Protein AF-A0A2I2KVM9-F1 (afdb_monomer_lite)

pLDDT: mean 84.77, std 17.54, range [28.19, 98.38]

Organism: NCBI:txid1836972

Secondary structure (DSSP, 8-state):
---S------PPP--HHHHHHH-S---TT--PPPPEEEEE-TT--SHHHHHHHHH---SEEEEEEETTSHHHH--S-PPTT--TTGGGTTTEEE-TTS-EEEEETTEEEEEEEEEEPPGGGS-HHHHHHHHHHHTTTSBHHHHHHHHHHHHHHHHHS----HHHHHHHHHHH-S-GGGGGSBGGGS-HHHHHHHHHHHHHTTTTT---

Structure (mmCIF, N/CA/C/O backbone):
data_AF-A0A2I2KVM9-F1
#
_entry.id   AF-A0A2I2KVM9-F1
#
loop_
_atom_site.group_PDB
_atom_site.id
_atom_site.type_symbol
_atom_site.label_atom_id
_atom_site.label_alt_id
_atom_site.label_comp_id
_atom_site.label_asym_id
_atom_site.label_entity_id
_atom_site.label_seq_id
_atom_site.pdbx_PDB_ins_code
_atom_site.Cartn_x
_atom_site.Cartn_y
_atom_site.Cartn_z
_atom_site.occupancy
_atom_site.B_iso_or_equiv
_atom_site.auth_seq_id
_atom_site.auth_comp_id
_atom_site.auth_asym_id
_atom_site.auth_atom_id
_atom_site.pdbx_PDB_model_num
ATOM 1 N N . MET A 1 1 ? 25.651 11.661 -25.820 1.00 29.25 1 MET A N 1
ATOM 2 C CA . MET A 1 1 ? 26.745 12.214 -24.995 1.00 29.25 1 MET A CA 1
ATOM 3 C C . MET A 1 1 ? 26.161 13.373 -24.199 1.00 29.25 1 MET A C 1
ATOM 5 O O . MET A 1 1 ? 25.929 14.423 -24.775 1.00 29.25 1 MET A O 1
ATOM 9 N N . PHE A 1 2 ? 25.794 13.159 -22.933 1.00 28.19 2 PHE A N 1
ATOM 10 C CA . PHE A 1 2 ? 25.396 14.259 -22.046 1.00 28.19 2 PHE A CA 1
ATOM 11 C C . PHE A 1 2 ? 26.671 14.797 -21.392 1.00 28.19 2 PHE A C 1
ATOM 13 O O . PHE A 1 2 ? 27.296 14.100 -20.597 1.00 28.19 2 PHE A O 1
ATOM 20 N N . LEU A 1 3 ? 27.076 15.998 -21.802 1.00 38.00 3 LEU A N 1
ATOM 21 C CA . LEU A 1 3 ? 28.172 16.781 -21.234 1.00 38.00 3 LEU A CA 1
ATOM 22 C C . LEU A 1 3 ? 27.531 17.860 -20.359 1.00 38.00 3 LEU A C 1
ATOM 24 O O . LEU A 1 3 ? 26.979 18.835 -20.857 1.00 38.00 3 LEU A O 1
ATOM 28 N N . GLY A 1 4 ? 27.541 17.623 -19.057 1.00 34.38 4 GLY A N 1
ATOM 29 C CA . GLY A 1 4 ? 27.062 18.539 -18.035 1.00 34.38 4 GLY A CA 1
ATOM 30 C C . GLY A 1 4 ? 27.533 18.006 -16.694 1.00 34.38 4 GLY A C 1
ATOM 31 O O . GLY A 1 4 ? 27.386 16.811 -16.429 1.00 34.38 4 GLY A O 1
ATOM 32 N N . ASP A 1 5 ? 28.165 18.871 -15.909 1.00 34.06 5 ASP A N 1
ATOM 33 C CA . ASP A 1 5 ? 28.686 18.546 -14.587 1.00 34.06 5 ASP A CA 1
ATOM 34 C C . ASP A 1 5 ? 27.533 17.987 -13.742 1.00 34.06 5 ASP A C 1
ATOM 36 O O . ASP A 1 5 ? 26.518 18.659 -13.534 1.00 34.06 5 ASP A O 1
ATOM 40 N N . ARG A 1 6 ? 27.610 16.706 -13.360 1.00 42.47 6 ARG A N 1
ATOM 41 C CA . ARG A 1 6 ? 26.564 16.094 -12.537 1.00 42.47 6 ARG A CA 1
ATOM 42 C C . ARG A 1 6 ? 26.685 16.748 -11.166 1.00 42.47 6 ARG A C 1
ATOM 44 O O . ARG A 1 6 ? 27.721 16.540 -10.534 1.00 42.47 6 ARG A O 1
ATOM 51 N N . PRO A 1 7 ? 25.676 17.489 -10.669 1.00 46.03 7 PRO A N 1
ATOM 52 C CA . PRO A 1 7 ? 25.703 17.888 -9.273 1.00 46.03 7 PRO A CA 1
ATOM 53 C C . PRO A 1 7 ? 25.897 16.609 -8.461 1.00 46.03 7 PRO A C 1
ATOM 55 O O . PRO A 1 7 ? 25.230 15.605 -8.731 1.00 46.03 7 PRO A O 1
ATOM 58 N N . ALA A 1 8 ? 26.855 16.615 -7.536 1.00 47.06 8 ALA A N 1
ATOM 59 C CA . ALA A 1 8 ? 27.050 15.515 -6.607 1.00 47.06 8 ALA A CA 1
ATOM 60 C C . ALA A 1 8 ? 25.783 15.420 -5.750 1.00 47.06 8 ALA A C 1
ATOM 62 O O . ALA A 1 8 ? 25.651 16.068 -4.714 1.00 47.06 8 ALA A O 1
ATOM 63 N N . LEU A 1 9 ? 24.792 14.682 -6.246 1.00 59.34 9 LEU A N 1
ATOM 64 C CA . LEU A 1 9 ? 23.578 14.381 -5.518 1.00 59.34 9 LEU A CA 1
ATOM 65 C C . LEU A 1 9 ? 24.029 13.594 -4.290 1.00 59.34 9 LEU A C 1
ATOM 67 O O . LEU A 1 9 ? 24.644 12.537 -4.432 1.00 59.34 9 LEU A O 1
ATOM 71 N N . GLY A 1 10 ? 23.773 14.127 -3.094 1.00 63.31 10 GLY A N 1
ATOM 72 C CA . GLY A 1 10 ? 23.989 13.421 -1.834 1.00 63.31 10 GLY A CA 1
ATOM 73 C C . GLY A 1 10 ? 23.057 12.215 -1.761 1.00 63.31 10 GLY A C 1
ATOM 74 O O . GLY A 1 10 ? 21.987 12.290 -1.166 1.00 63.31 10 GLY A O 1
ATOM 75 N N . ALA A 1 11 ? 23.423 11.133 -2.444 1.00 71.31 11 ALA A N 1
ATOM 76 C CA . ALA A 1 11 ? 22.627 9.927 -2.563 1.00 71.31 11 ALA A CA 1
ATOM 77 C C . ALA A 1 11 ? 23.107 8.894 -1.544 1.00 71.31 11 ALA A C 1
ATOM 79 O O . ALA A 1 11 ? 24.239 8.406 -1.602 1.00 71.31 11 ALA A O 1
ATOM 80 N N . THR A 1 12 ? 22.222 8.533 -0.621 1.00 82.19 12 THR A N 1
ATOM 81 C CA . THR A 1 12 ? 22.442 7.402 0.279 1.00 82.19 12 THR A CA 1
ATOM 82 C C . THR A 1 12 ? 22.023 6.123 -0.427 1.00 82.19 12 THR A C 1
ATOM 84 O O . THR A 1 12 ? 20.902 6.017 -0.921 1.00 82.19 12 THR A O 1
ATOM 87 N N . HIS A 1 13 ? 22.914 5.137 -0.448 1.00 83.50 13 HIS A N 1
ATOM 88 C CA . HIS A 1 13 ? 22.617 3.823 -1.001 1.00 83.50 13 HIS A CA 1
ATOM 89 C C . HIS A 1 13 ? 22.088 2.912 0.108 1.00 83.50 13 HIS A C 1
ATOM 91 O O . HIS A 1 13 ? 22.655 2.850 1.198 1.00 83.50 13 HIS A O 1
ATOM 97 N N . ALA A 1 14 ? 21.009 2.191 -0.181 1.00 84.56 14 ALA A N 1
ATOM 98 C CA . ALA A 1 14 ? 20.463 1.157 0.684 1.00 84.56 14 ALA A CA 1
ATOM 99 C C . ALA A 1 14 ? 20.283 -0.120 -0.133 1.00 84.56 14 ALA A C 1
ATOM 101 O O . ALA A 1 14 ? 19.960 -0.066 -1.321 1.00 84.56 14 ALA A O 1
ATOM 102 N N . ARG A 1 15 ? 20.494 -1.277 0.495 1.00 88.62 15 ARG A N 1
ATOM 103 C CA . ARG A 1 15 ? 20.232 -2.551 -0.172 1.00 88.62 15 ARG A CA 1
ATOM 104 C C . ARG A 1 15 ? 18.731 -2.779 -0.270 1.00 88.62 15 ARG A C 1
ATOM 106 O O . ARG A 1 15 ? 18.018 -2.581 0.716 1.00 88.62 15 ARG A O 1
ATOM 113 N N . LEU A 1 16 ? 18.272 -3.248 -1.431 1.00 86.44 16 LEU A N 1
ATOM 114 C CA . LEU A 1 16 ? 16.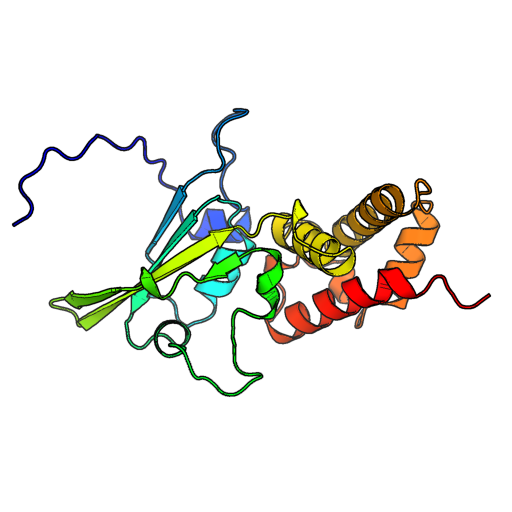862 -3.556 -1.663 1.00 86.44 16 LEU A CA 1
ATOM 115 C C . LEU A 1 16 ? 16.325 -4.523 -0.603 1.00 86.44 16 LEU A C 1
ATOM 117 O O . LEU A 1 16 ? 15.283 -4.248 -0.025 1.00 86.44 16 LEU A O 1
ATOM 121 N N . GLU A 1 17 ? 17.070 -5.584 -0.277 1.00 87.50 17 GLU A N 1
ATOM 122 C CA . GLU A 1 17 ? 16.707 -6.552 0.771 1.00 87.50 17 GLU A CA 1
ATOM 123 C C . GLU A 1 17 ? 16.359 -5.869 2.104 1.00 87.50 17 GLU A C 1
ATOM 125 O O . GLU A 1 17 ? 15.312 -6.129 2.692 1.00 87.50 17 GLU A O 1
ATOM 130 N N . THR A 1 18 ? 17.185 -4.908 2.527 1.00 88.06 18 THR A N 1
ATOM 131 C CA . THR A 1 18 ? 16.993 -4.163 3.772 1.00 88.06 18 THR A CA 1
ATOM 132 C C . THR A 1 18 ? 15.767 -3.264 3.692 1.00 88.06 18 THR A C 1
ATOM 134 O O . THR A 1 18 ? 14.993 -3.199 4.647 1.00 88.06 18 THR A O 1
ATOM 137 N N . VAL A 1 19 ? 15.565 -2.595 2.552 1.00 89.06 19 VAL A N 1
ATOM 138 C CA . VAL A 1 19 ? 14.391 -1.743 2.331 1.00 89.06 19 VAL A CA 1
ATOM 139 C C . VAL A 1 19 ? 13.114 -2.576 2.349 1.00 89.06 19 VAL A C 1
ATOM 141 O O . VAL A 1 19 ? 12.153 -2.194 3.004 1.00 89.06 19 VAL A O 1
ATOM 144 N N . LEU A 1 20 ? 13.093 -3.733 1.691 1.00 89.44 20 LEU A N 1
ATOM 145 C CA . LEU A 1 20 ? 11.919 -4.603 1.686 1.00 89.44 20 LEU A CA 1
ATOM 146 C C . LEU A 1 20 ? 11.614 -5.151 3.088 1.00 89.44 20 LEU A C 1
ATOM 148 O O . LEU A 1 20 ? 10.451 -5.177 3.484 1.00 89.44 20 LEU A O 1
ATOM 152 N N . GLU A 1 21 ? 12.636 -5.520 3.864 1.00 89.50 21 GLU A N 1
ATOM 153 C CA . GLU A 1 21 ? 12.465 -6.070 5.215 1.00 89.50 21 GLU A CA 1
ATOM 154 C C . GLU A 1 21 ? 12.018 -5.017 6.245 1.00 89.50 21 GLU A C 1
ATOM 156 O O . GLU A 1 21 ? 11.208 -5.327 7.125 1.00 89.50 21 GLU A O 1
ATOM 161 N N . ARG A 1 22 ? 12.552 -3.788 6.167 1.00 87.56 22 ARG A N 1
ATOM 162 C CA . ARG A 1 22 ? 12.463 -2.790 7.257 1.00 87.56 22 ARG A CA 1
ATOM 163 C C . ARG A 1 22 ? 11.967 -1.407 6.839 1.00 87.56 22 ARG A C 1
ATOM 165 O O . ARG A 1 22 ? 11.753 -0.560 7.703 1.00 87.56 22 ARG A O 1
ATOM 172 N N . GLY A 1 23 ? 11.791 -1.173 5.546 1.00 87.38 23 GLY A N 1
ATOM 173 C CA . GLY A 1 23 ? 11.530 0.142 4.971 1.00 87.38 23 GLY A CA 1
ATOM 174 C C . GLY A 1 23 ? 12.810 0.935 4.727 1.00 87.38 23 GLY A C 1
ATOM 175 O O . GLY A 1 23 ? 13.925 0.465 4.969 1.00 87.38 23 GLY A O 1
ATOM 176 N N . LEU A 1 24 ? 12.658 2.159 4.216 1.00 84.56 24 LEU A N 1
ATOM 177 C CA . LEU A 1 24 ? 13.802 3.054 4.062 1.00 84.56 24 LEU A CA 1
ATOM 178 C C . LEU A 1 24 ? 14.466 3.300 5.426 1.00 84.56 24 LEU A C 1
ATOM 180 O O . LEU A 1 24 ? 13.760 3.602 6.393 1.00 84.56 24 LEU A O 1
ATOM 184 N N . PRO A 1 25 ? 15.806 3.236 5.515 1.00 71.94 25 PRO A N 1
ATOM 185 C CA . PRO A 1 25 ? 16.490 3.679 6.715 1.00 71.94 25 PRO A CA 1
ATOM 186 C C . PRO A 1 25 ? 16.117 5.138 6.965 1.00 71.94 25 PRO A C 1
ATOM 188 O O . PRO A 1 25 ? 16.125 5.952 6.039 1.00 71.94 25 PRO A O 1
ATOM 191 N N . ALA A 1 26 ? 15.779 5.470 8.212 1.00 63.66 26 ALA A N 1
ATOM 192 C CA . ALA A 1 26 ? 15.595 6.855 8.605 1.00 63.66 26 ALA A CA 1
ATOM 193 C C . ALA A 1 26 ? 16.900 7.594 8.288 1.00 63.66 26 ALA A C 1
ATOM 195 O O . ALA A 1 26 ? 17.906 7.395 8.970 1.00 63.66 26 ALA A O 1
ATOM 196 N N . ALA A 1 27 ? 16.905 8.405 7.226 1.00 55.78 27 ALA A N 1
ATOM 197 C CA . ALA A 1 27 ? 17.967 9.372 7.009 1.00 55.78 27 ALA A CA 1
ATOM 198 C C . ALA A 1 27 ? 18.027 10.191 8.300 1.00 55.78 27 ALA A C 1
ATOM 200 O O . ALA A 1 27 ? 17.027 10.802 8.669 1.00 55.78 27 ALA A O 1
ATOM 201 N N . ALA A 1 28 ? 19.119 10.053 9.051 1.00 36.38 28 ALA A N 1
ATOM 202 C CA . ALA A 1 28 ? 19.201 10.411 10.461 1.00 36.38 28 ALA A CA 1
ATOM 203 C C . ALA A 1 28 ? 18.452 11.723 10.800 1.00 36.38 28 ALA A C 1
ATOM 205 O O . ALA A 1 28 ? 18.898 12.813 10.465 1.00 36.38 28 ALA A O 1
ATOM 206 N N . GLY A 1 29 ? 17.292 11.592 11.455 1.00 37.78 29 GLY A N 1
ATOM 207 C CA . GLY A 1 29 ? 16.695 12.592 12.350 1.00 37.78 29 GLY A CA 1
ATOM 208 C C . GLY A 1 29 ? 16.255 13.964 11.815 1.00 37.78 29 GLY A C 1
ATOM 209 O O . GLY A 1 29 ? 16.110 14.868 12.632 1.00 37.78 29 GLY A O 1
ATOM 210 N N . GLY A 1 30 ? 16.033 14.180 10.516 1.00 46.34 30 GLY A N 1
ATOM 211 C CA . GLY A 1 30 ? 15.681 15.515 10.000 1.00 46.34 30 GLY A CA 1
ATOM 212 C C . GLY A 1 30 ? 14.192 15.755 9.712 1.00 46.34 30 GLY A C 1
ATOM 213 O O . GLY A 1 30 ? 13.564 14.957 9.024 1.00 46.34 30 GLY A O 1
ATOM 214 N N . SER A 1 31 ? 13.673 16.932 10.098 1.00 53.38 31 SER A N 1
ATOM 215 C CA . SER A 1 31 ? 12.452 17.586 9.560 1.00 53.38 31 SER A CA 1
ATOM 216 C C . SER A 1 31 ? 12.636 18.034 8.091 1.00 53.38 31 SER A C 1
ATOM 218 O O . SER A 1 31 ? 12.255 19.140 7.700 1.00 53.38 31 SER A O 1
ATOM 220 N N . GLY A 1 32 ? 13.320 17.219 7.291 1.00 60.75 32 GLY A N 1
ATOM 221 C CA . GLY A 1 32 ? 13.623 17.505 5.896 1.00 60.75 32 GLY A CA 1
ATOM 222 C C . GLY A 1 32 ? 12.450 17.176 4.971 1.00 60.75 32 GLY A C 1
ATOM 223 O O . GLY A 1 32 ? 11.521 16.467 5.371 1.00 60.75 32 GLY A O 1
ATOM 224 N N . PRO A 1 33 ? 12.483 17.669 3.722 1.00 67.62 33 PRO A N 1
ATOM 225 C CA . PRO A 1 33 ? 11.524 17.253 2.708 1.00 67.62 33 PRO A CA 1
ATOM 226 C C . PRO A 1 33 ? 11.586 15.732 2.520 1.00 67.62 33 PRO A C 1
ATOM 228 O O . PRO A 1 33 ? 12.655 15.125 2.624 1.00 67.62 33 PRO A O 1
ATOM 231 N N . ALA A 1 34 ? 10.435 15.115 2.242 1.00 79.31 34 ALA A N 1
ATOM 232 C CA . ALA A 1 34 ? 10.372 13.681 1.987 1.00 79.31 34 ALA A CA 1
ATOM 233 C C . ALA A 1 34 ? 11.337 13.293 0.843 1.00 79.31 34 ALA A C 1
ATOM 235 O O . ALA A 1 34 ? 11.453 14.032 -0.140 1.00 79.31 34 ALA A O 1
ATOM 236 N N . PRO A 1 35 ? 12.048 12.155 0.959 1.00 86.69 35 PRO A N 1
ATOM 237 C CA . PRO A 1 35 ? 13.133 11.819 0.044 1.00 86.69 35 PRO A CA 1
ATOM 238 C C . PRO A 1 35 ? 12.622 11.549 -1.374 1.00 86.69 35 PRO A C 1
ATOM 240 O O . PRO A 1 35 ? 11.452 11.226 -1.580 1.00 86.69 35 PRO A O 1
ATOM 243 N N . CYS A 1 36 ? 13.520 11.632 -2.353 1.00 91.00 36 CYS A N 1
ATOM 244 C CA . CYS A 1 36 ? 13.322 11.061 -3.685 1.00 91.00 36 CYS A CA 1
ATOM 245 C C . CYS A 1 36 ? 14.106 9.750 -3.768 1.00 91.00 36 CYS A C 1
ATOM 247 O O . CYS A 1 36 ? 15.266 9.707 -3.361 1.00 91.00 36 CYS A O 1
ATOM 249 N N . VAL A 1 37 ? 13.486 8.692 -4.285 1.00 92.88 37 VAL A N 1
ATOM 250 C CA . VAL A 1 37 ? 14.098 7.360 -4.365 1.00 92.88 37 VAL A CA 1
ATOM 251 C C . VAL A 1 37 ? 14.205 6.922 -5.815 1.00 92.88 37 VAL A C 1
ATOM 253 O O . VAL A 1 37 ? 13.277 7.106 -6.600 1.00 92.88 37 VAL A O 1
ATOM 256 N N . VAL A 1 38 ? 15.336 6.309 -6.152 1.00 93.69 38 VAL A N 1
ATOM 257 C CA . VAL A 1 38 ? 15.529 5.582 -7.405 1.00 93.69 38 VAL A CA 1
ATOM 258 C C . VAL A 1 38 ? 15.864 4.139 -7.058 1.00 93.69 38 VAL A C 1
ATOM 260 O O . VAL A 1 38 ? 16.703 3.903 -6.189 1.00 93.69 38 VAL A O 1
ATOM 263 N N . ALA A 1 39 ? 15.206 3.188 -7.710 1.00 94.44 39 ALA A N 1
ATOM 264 C CA . ALA A 1 39 ? 15.465 1.767 -7.528 1.00 94.44 39 ALA A CA 1
ATOM 265 C C . ALA A 1 39 ? 15.691 1.084 -8.876 1.00 94.44 39 ALA A C 1
ATOM 267 O O . ALA A 1 39 ? 14.960 1.330 -9.835 1.00 94.44 39 ALA A O 1
ATOM 268 N N . ASP A 1 40 ? 16.687 0.209 -8.924 1.00 93.69 40 ASP A N 1
ATOM 269 C CA . ASP A 1 40 ? 16.868 -0.725 -10.026 1.00 93.69 40 ASP A CA 1
ATOM 270 C C . ASP A 1 40 ? 16.214 -2.057 -9.647 1.00 93.69 40 ASP A C 1
ATOM 272 O O . ASP A 1 40 ? 16.628 -2.714 -8.693 1.00 93.69 40 ASP A O 1
ATOM 276 N N . LEU A 1 41 ? 15.144 -2.395 -10.361 1.00 95.31 41 LEU A N 1
ATOM 277 C CA . LEU A 1 41 ? 14.363 -3.624 -10.259 1.00 95.31 41 LEU A CA 1
ATOM 278 C C . LEU A 1 41 ? 14.369 -4.366 -11.606 1.00 95.31 41 LEU A C 1
ATOM 280 O O . LEU A 1 41 ? 13.396 -5.019 -11.975 1.00 95.31 41 LEU A O 1
ATOM 284 N N . THR A 1 42 ? 15.458 -4.254 -12.366 1.00 91.94 42 THR A N 1
ATOM 285 C CA . THR A 1 42 ? 15.602 -4.915 -13.668 1.00 91.94 42 THR A CA 1
ATOM 286 C C . THR A 1 42 ? 15.392 -6.432 -13.589 1.00 91.94 42 THR A C 1
ATOM 288 O O . THR A 1 42 ? 14.789 -7.006 -14.494 1.00 91.94 42 THR A O 1
ATOM 291 N N . ASP A 1 43 ? 15.808 -7.052 -12.484 1.00 90.19 43 ASP A N 1
ATOM 292 C CA . ASP A 1 43 ? 15.668 -8.491 -12.233 1.00 90.19 43 ASP A CA 1
ATOM 293 C C . ASP A 1 43 ? 14.363 -8.865 -11.502 1.00 90.19 43 ASP A C 1
ATOM 295 O O . ASP A 1 43 ? 14.231 -9.987 -11.011 1.00 90.19 43 ASP A O 1
ATOM 299 N N . ASP A 1 44 ? 13.400 -7.943 -11.381 1.00 90.56 44 ASP A N 1
ATOM 300 C CA . ASP A 1 44 ? 12.139 -8.210 -10.685 1.00 90.56 44 ASP A CA 1
ATOM 301 C C . ASP A 1 44 ? 11.303 -9.268 -11.425 1.00 90.56 44 ASP A C 1
ATOM 303 O O . ASP A 1 44 ? 10.853 -9.027 -12.551 1.00 90.56 44 ASP A O 1
ATOM 307 N N . PRO A 1 45 ? 11.003 -10.419 -10.789 1.00 83.94 45 PRO A N 1
ATOM 308 C CA . PRO A 1 45 ? 10.112 -11.419 -11.370 1.00 83.94 45 PRO A CA 1
ATOM 309 C C . PRO A 1 45 ? 8.628 -10.993 -11.366 1.00 83.94 45 PRO A C 1
ATOM 311 O O . PRO A 1 45 ? 7.763 -11.775 -11.765 1.00 83.94 45 PRO A O 1
ATOM 314 N N . GLY A 1 46 ? 8.303 -9.791 -10.880 1.00 82.75 46 GLY A N 1
ATOM 315 C CA . GLY A 1 46 ? 6.969 -9.186 -10.832 1.00 82.75 46 GLY A CA 1
ATOM 316 C C . GLY A 1 46 ? 6.571 -8.658 -9.442 1.00 82.75 46 GLY A C 1
ATOM 317 O O . GLY A 1 46 ? 6.016 -7.563 -9.331 1.00 82.75 46 GLY A O 1
ATOM 318 N N . PRO A 1 47 ? 6.774 -9.423 -8.350 1.00 86.12 47 PRO A N 1
ATOM 319 C CA . PRO A 1 47 ? 6.309 -9.012 -7.027 1.00 86.12 47 PRO A CA 1
ATOM 320 C C . PRO A 1 47 ? 7.157 -7.953 -6.305 1.00 86.12 47 PRO A C 1
ATOM 322 O O . PRO A 1 47 ? 6.689 -7.434 -5.285 1.00 86.12 47 PRO A O 1
ATOM 325 N N . TRP A 1 48 ? 8.400 -7.674 -6.716 1.00 91.56 48 TRP A N 1
ATOM 326 C CA . TRP A 1 48 ? 9.282 -6.786 -5.946 1.00 91.56 48 TRP A CA 1
ATOM 327 C C . TRP A 1 48 ? 8.841 -5.331 -6.028 1.00 91.56 48 TRP A C 1
ATOM 329 O O . TRP A 1 48 ? 8.864 -4.657 -5.001 1.00 91.56 48 TRP A O 1
ATOM 339 N N . LEU A 1 49 ? 8.344 -4.864 -7.173 1.00 92.69 49 LEU A N 1
ATOM 340 C CA . LEU A 1 49 ? 7.839 -3.502 -7.337 1.00 92.69 49 LEU A CA 1
ATOM 341 C C . LEU A 1 49 ? 6.708 -3.183 -6.353 1.00 92.69 49 LEU A C 1
ATOM 343 O O . LEU A 1 49 ? 6.733 -2.148 -5.688 1.00 92.69 49 LEU A O 1
ATOM 347 N N . THR A 1 50 ? 5.739 -4.092 -6.200 1.00 91.94 50 THR A N 1
ATOM 348 C CA . THR A 1 50 ? 4.648 -3.914 -5.225 1.00 91.94 50 THR A CA 1
ATOM 349 C C . THR A 1 50 ? 5.199 -3.826 -3.800 1.00 91.94 50 THR A C 1
ATOM 351 O O . THR A 1 50 ? 4.794 -2.953 -3.029 1.00 91.94 50 THR A O 1
ATOM 354 N N . ARG A 1 51 ? 6.158 -4.692 -3.446 1.00 93.00 51 ARG A N 1
ATOM 355 C CA . ARG A 1 51 ? 6.789 -4.668 -2.118 1.00 93.00 51 ARG A CA 1
ATOM 356 C C . ARG A 1 51 ? 7.612 -3.403 -1.891 1.00 93.00 51 ARG A C 1
ATOM 358 O O . ARG A 1 51 ? 7.557 -2.844 -0.801 1.00 93.00 51 ARG A O 1
ATOM 365 N N . LEU A 1 52 ? 8.313 -2.913 -2.911 1.00 94.81 52 LEU A N 1
ATOM 366 C CA . LEU A 1 52 ? 9.055 -1.657 -2.853 1.00 94.81 52 LEU A CA 1
ATOM 367 C C . LEU A 1 52 ? 8.109 -0.475 -2.604 1.00 94.81 52 LEU A C 1
ATOM 369 O O . LEU A 1 52 ? 8.368 0.335 -1.718 1.00 94.81 52 LEU A O 1
ATOM 373 N N . LEU A 1 53 ? 6.986 -0.399 -3.324 1.00 95.00 53 LEU A N 1
ATOM 374 C CA . LEU A 1 53 ? 5.979 0.653 -3.143 1.00 95.00 53 LEU A CA 1
ATOM 375 C C . LEU A 1 53 ? 5.346 0.628 -1.738 1.00 95.00 53 LEU A C 1
ATOM 377 O O . LEU A 1 53 ? 5.047 1.682 -1.168 1.00 95.00 53 LEU A O 1
ATOM 381 N N . LEU A 1 54 ? 5.169 -0.558 -1.150 1.00 95.12 54 LEU A N 1
ATOM 382 C CA . LEU A 1 54 ? 4.749 -0.700 0.247 1.00 95.12 54 LEU A CA 1
ATOM 383 C C . LEU A 1 54 ? 5.843 -0.239 1.215 1.00 95.12 54 LEU A C 1
ATOM 385 O O . LEU A 1 54 ? 5.549 0.476 2.170 1.00 95.12 54 LEU A O 1
ATOM 389 N N . ALA A 1 55 ? 7.094 -0.601 0.949 1.00 93.62 55 ALA A N 1
ATOM 390 C CA . ALA A 1 55 ? 8.206 -0.369 1.858 1.00 93.62 55 ALA A CA 1
ATOM 391 C C . ALA A 1 55 ? 8.743 1.071 1.871 1.00 93.62 55 ALA A C 1
ATOM 393 O O . ALA A 1 55 ? 9.329 1.516 2.860 1.00 93.62 55 ALA A O 1
ATOM 394 N N . VAL A 1 56 ? 8.569 1.801 0.772 1.00 93.56 56 VAL A N 1
ATOM 395 C CA . VAL A 1 56 ? 9.122 3.143 0.593 1.00 93.56 56 VAL A CA 1
ATOM 396 C C . VAL A 1 56 ? 8.099 4.207 0.976 1.00 93.56 56 VAL A C 1
ATOM 398 O O . VAL A 1 56 ? 6.975 4.208 0.483 1.00 93.56 56 VAL A O 1
ATOM 401 N N . ASN A 1 57 ? 8.523 5.157 1.810 1.00 92.62 57 ASN A N 1
ATOM 402 C CA . ASN A 1 57 ? 7.810 6.403 2.088 1.00 92.62 57 ASN A CA 1
ATOM 403 C C . ASN A 1 57 ? 8.669 7.562 1.561 1.00 92.62 57 ASN A C 1
ATOM 405 O O . ASN A 1 57 ? 9.651 7.949 2.193 1.00 92.62 57 ASN A O 1
ATOM 409 N N . ALA A 1 58 ? 8.339 8.069 0.375 1.00 92.69 58 ALA A N 1
ATOM 410 C CA . ALA A 1 58 ? 9.112 9.078 -0.351 1.00 92.69 58 ALA A CA 1
ATOM 411 C C . ALA A 1 58 ? 8.166 10.050 -1.074 1.00 92.69 58 ALA A C 1
ATOM 413 O O . ALA A 1 58 ? 7.016 9.702 -1.319 1.00 92.69 58 ALA A O 1
ATOM 414 N N . ALA A 1 59 ? 8.632 11.252 -1.422 1.00 92.88 59 ALA A N 1
ATOM 415 C CA . ALA A 1 59 ? 7.850 12.194 -2.229 1.00 92.88 59 ALA A CA 1
ATOM 416 C C . ALA A 1 59 ? 7.693 11.689 -3.670 1.00 92.88 59 ALA A C 1
ATOM 418 O O . ALA A 1 59 ? 6.606 11.727 -4.248 1.00 92.88 59 ALA A O 1
ATOM 419 N N . HIS A 1 60 ? 8.793 11.178 -4.226 1.00 94.06 60 HIS A N 1
ATOM 420 C CA . HIS A 1 60 ? 8.868 10.652 -5.581 1.00 94.06 60 HIS A CA 1
ATOM 421 C C . HIS A 1 60 ? 9.661 9.350 -5.598 1.00 94.06 60 HIS A C 1
ATOM 423 O O . HIS A 1 60 ? 10.658 9.205 -4.885 1.00 94.06 60 HIS A O 1
ATOM 429 N N . LEU A 1 61 ? 9.232 8.425 -6.450 1.00 95.25 61 LEU A N 1
ATOM 430 C CA . LEU A 1 61 ? 9.910 7.163 -6.700 1.00 95.25 61 LEU A CA 1
ATOM 431 C C . LEU A 1 61 ? 10.064 6.965 -8.207 1.00 95.25 61 LEU A C 1
ATOM 433 O O . LEU A 1 61 ? 9.090 7.062 -8.952 1.00 95.25 61 LEU A O 1
ATOM 437 N N . ALA A 1 62 ? 11.278 6.659 -8.643 1.00 95.75 62 ALA A N 1
ATOM 438 C CA . ALA A 1 62 ? 11.564 6.202 -9.993 1.00 95.75 62 ALA A CA 1
ATOM 439 C C . ALA A 1 62 ? 12.110 4.772 -9.937 1.00 95.75 62 ALA A C 1
ATOM 441 O O . ALA A 1 62 ? 12.988 4.471 -9.130 1.00 95.75 62 ALA A O 1
ATOM 442 N N . VAL A 1 63 ? 11.587 3.887 -10.777 1.00 95.94 63 VAL A N 1
ATOM 443 C CA . VAL A 1 63 ? 11.970 2.475 -10.797 1.00 95.94 63 VAL A CA 1
ATOM 444 C C . VAL A 1 63 ? 12.371 2.079 -12.204 1.00 95.94 63 VAL A C 1
ATOM 446 O O . VAL A 1 63 ? 11.630 2.332 -13.151 1.00 95.94 63 VAL A O 1
ATOM 449 N N . ILE A 1 64 ? 13.534 1.454 -12.337 1.00 95.12 64 ILE A N 1
ATOM 450 C CA . ILE A 1 64 ? 13.985 0.837 -13.582 1.00 95.12 64 ILE A CA 1
ATOM 451 C C . ILE A 1 64 ? 13.568 -0.632 -13.545 1.00 95.12 64 ILE A C 1
ATOM 453 O O . ILE A 1 64 ? 13.846 -1.318 -12.569 1.00 95.12 64 ILE A O 1
ATOM 457 N N . VAL A 1 65 ? 12.889 -1.102 -14.586 1.00 94.06 65 VAL A N 1
ATOM 458 C CA . VAL A 1 65 ? 12.499 -2.507 -14.773 1.00 94.06 65 VAL A CA 1
ATOM 459 C C . VAL A 1 65 ? 12.838 -2.955 -16.192 1.00 94.06 65 VAL A C 1
ATOM 461 O O . VAL A 1 65 ? 13.099 -2.132 -17.077 1.00 94.06 65 VAL A O 1
ATOM 464 N N . ASP A 1 66 ? 12.784 -4.258 -16.448 1.00 92.62 66 ASP A N 1
ATOM 465 C CA . ASP A 1 66 ? 12.738 -4.755 -17.820 1.00 92.62 66 ASP A CA 1
ATOM 466 C C . ASP A 1 66 ? 11.482 -4.245 -18.558 1.00 92.62 66 ASP A C 1
ATOM 468 O O . ASP A 1 66 ? 10.396 -4.158 -17.983 1.00 92.62 66 ASP A O 1
ATOM 472 N N . ALA A 1 67 ? 11.591 -3.898 -19.844 1.00 89.06 67 ALA A N 1
ATOM 473 C CA . ALA A 1 67 ? 10.449 -3.383 -20.606 1.00 89.06 67 ALA A CA 1
ATOM 474 C C . ALA A 1 67 ? 9.326 -4.422 -20.807 1.00 89.06 67 ALA A C 1
ATOM 476 O O . ALA A 1 67 ? 8.176 -4.044 -21.044 1.00 89.06 67 ALA A O 1
ATOM 477 N N . GLY A 1 68 ? 9.632 -5.718 -20.687 1.00 86.94 68 GLY A N 1
ATOM 478 C CA . GLY A 1 68 ? 8.657 -6.806 -20.682 1.00 86.94 68 GLY A CA 1
ATOM 479 C C . GLY A 1 68 ? 7.891 -6.958 -19.363 1.00 86.94 68 GLY A C 1
ATOM 480 O O . GLY A 1 68 ? 6.911 -7.710 -19.324 1.00 86.94 68 GLY A O 1
ATOM 481 N N . HIS A 1 69 ? 8.291 -6.243 -18.305 1.00 88.00 69 HIS A N 1
ATOM 482 C CA . HIS A 1 69 ? 7.678 -6.326 -16.982 1.00 88.00 69 HIS A CA 1
ATOM 483 C C . HIS A 1 69 ? 6.170 -5.991 -17.036 1.00 88.00 69 HIS A C 1
ATOM 485 O O . HIS A 1 69 ? 5.783 -5.023 -17.704 1.00 88.00 69 HIS A O 1
ATOM 491 N N . PRO A 1 70 ? 5.291 -6.723 -16.316 1.00 83.69 70 PRO A N 1
ATOM 492 C CA . PRO A 1 70 ? 3.842 -6.475 -16.315 1.00 83.69 70 PRO A CA 1
ATOM 493 C C . PRO A 1 70 ? 3.462 -5.000 -16.081 1.00 83.69 70 PRO A C 1
ATOM 495 O O . PRO A 1 70 ? 2.688 -4.430 -16.850 1.00 83.69 70 PRO A O 1
ATOM 498 N N . ALA A 1 71 ? 4.122 -4.346 -15.123 1.00 83.69 71 ALA A N 1
ATOM 499 C CA . ALA A 1 71 ? 3.957 -2.918 -14.833 1.00 83.69 71 ALA A CA 1
ATOM 500 C C . ALA A 1 71 ? 4.278 -1.964 -15.986 1.00 83.69 71 ALA A C 1
ATOM 502 O O . ALA A 1 71 ? 3.630 -0.922 -16.129 1.00 83.69 71 ALA A O 1
ATOM 503 N N . ALA A 1 72 ? 5.263 -2.302 -16.820 1.00 83.94 72 ALA A N 1
ATOM 504 C CA . ALA A 1 72 ? 5.619 -1.498 -17.983 1.00 83.94 72 ALA A CA 1
ATOM 505 C C . ALA A 1 72 ? 4.567 -1.634 -19.094 1.00 83.94 72 ALA A C 1
ATOM 507 O O . ALA A 1 72 ? 4.257 -0.661 -19.787 1.00 83.94 72 ALA A O 1
ATOM 508 N N . ARG A 1 73 ? 3.961 -2.822 -19.216 1.00 75.38 73 ARG A N 1
ATOM 509 C CA . ARG A 1 73 ? 2.930 -3.136 -20.216 1.00 75.38 73 ARG A CA 1
ATOM 510 C C . ARG A 1 73 ? 1.576 -2.512 -19.906 1.00 75.38 73 ARG A C 1
ATOM 512 O O . ARG A 1 73 ? 0.812 -2.241 -20.830 1.00 75.38 73 ARG A O 1
ATOM 519 N N . THR A 1 74 ? 1.289 -2.242 -18.636 1.00 64.62 74 THR A N 1
ATOM 520 C CA . THR A 1 74 ? 0.090 -1.521 -18.194 1.00 64.62 74 THR A CA 1
ATOM 521 C C . THR A 1 74 ? 0.213 -0.030 -18.545 1.00 64.62 74 THR A C 1
ATOM 523 O O . THR A 1 74 ? 0.266 0.826 -17.670 1.00 64.62 74 THR A O 1
ATOM 526 N N . ARG A 1 75 ? 0.331 0.334 -19.827 1.00 55.28 75 ARG A N 1
ATOM 527 C CA . ARG A 1 75 ? 0.297 1.733 -20.289 1.00 55.28 75 ARG A CA 1
ATOM 528 C C . ARG A 1 75 ? -1.142 2.076 -20.687 1.00 55.28 75 ARG A C 1
ATOM 530 O O . ARG A 1 75 ? -1.791 1.257 -21.322 1.00 55.28 75 ARG A O 1
ATOM 537 N N . ARG A 1 76 ? -1.629 3.251 -20.248 1.00 48.12 76 ARG A N 1
ATOM 538 C CA . ARG A 1 76 ? -2.964 3.857 -20.495 1.00 48.12 76 ARG A CA 1
ATOM 539 C C . ARG A 1 76 ? -3.893 3.040 -21.413 1.00 48.12 76 ARG A C 1
ATOM 541 O O . ARG A 1 76 ? -3.682 3.013 -22.620 1.00 48.12 76 ARG A O 1
ATOM 548 N N . GLY A 1 77 ? -4.960 2.475 -20.838 1.00 43.81 77 GLY A N 1
ATOM 549 C CA . GLY A 1 77 ? -6.046 1.831 -21.594 1.00 43.81 77 GLY A CA 1
ATOM 550 C C . GLY A 1 77 ? -6.411 0.405 -21.171 1.00 43.81 77 GLY A C 1
ATOM 551 O O . GLY A 1 77 ? -7.233 -0.217 -21.836 1.00 43.81 77 GLY A O 1
ATOM 552 N N . GLY A 1 78 ? -5.828 -0.129 -20.091 1.00 45.72 78 GLY A N 1
ATOM 553 C CA . GLY A 1 78 ? -6.242 -1.422 -19.537 1.00 45.72 78 GLY A CA 1
ATOM 554 C C . GLY A 1 78 ? -7.707 -1.408 -19.087 1.00 45.72 78 GLY A C 1
ATOM 555 O O . GLY A 1 78 ? -8.194 -0.392 -18.588 1.00 45.72 78 GLY A O 1
ATOM 556 N N . ALA A 1 79 ? -8.405 -2.529 -19.277 1.00 41.19 79 ALA A N 1
ATOM 557 C CA . ALA A 1 79 ? -9.787 -2.694 -18.839 1.00 41.19 79 ALA A CA 1
ATOM 558 C C . ALA A 1 79 ? -9.933 -2.362 -17.335 1.00 41.19 79 ALA A C 1
ATOM 560 O O . ALA A 1 79 ? -9.038 -2.696 -16.547 1.00 41.19 79 ALA A O 1
ATOM 561 N N . PRO A 1 80 ? -11.036 -1.716 -16.909 1.00 40.38 80 PRO A N 1
ATOM 562 C CA . PRO A 1 80 ? -11.284 -1.445 -15.496 1.00 40.38 80 PRO A CA 1
ATOM 563 C C . PRO A 1 80 ? -11.225 -2.759 -14.703 1.00 40.38 80 PRO A C 1
ATOM 565 O O . PRO A 1 80 ? -11.993 -3.680 -14.964 1.00 40.38 80 PRO A O 1
ATOM 568 N N . GLY A 1 81 ? -10.273 -2.860 -13.768 1.00 45.91 81 GLY A N 1
ATOM 569 C CA . GLY A 1 81 ? -10.087 -4.034 -12.904 1.00 45.91 81 GLY A CA 1
ATOM 570 C C . GLY A 1 81 ? -8.727 -4.742 -12.988 1.00 45.91 81 GLY A C 1
ATOM 571 O O . GLY A 1 81 ? -8.463 -5.593 -12.143 1.00 45.91 81 GLY A O 1
ATOM 572 N N . THR A 1 82 ? -7.838 -4.398 -13.932 1.00 55.94 82 THR A N 1
ATOM 573 C CA . THR A 1 82 ? -6.505 -5.041 -14.048 1.00 55.94 82 THR A CA 1
ATOM 574 C C . THR A 1 82 ? -5.333 -4.197 -13.544 1.00 55.94 82 THR A C 1
ATOM 576 O O . THR A 1 82 ? -4.190 -4.635 -13.657 1.00 55.94 82 THR A O 1
ATOM 579 N N . ASP A 1 83 ? -5.580 -3.005 -12.995 1.00 73.94 83 ASP A N 1
ATOM 580 C CA . ASP A 1 83 ? -4.508 -2.146 -12.485 1.00 73.94 83 ASP A CA 1
ATOM 581 C C . ASP A 1 83 ? -3.841 -2.784 -11.256 1.00 73.94 83 ASP A C 1
ATOM 583 O O . ASP A 1 83 ? -4.454 -2.974 -10.200 1.00 73.94 83 ASP A O 1
ATOM 587 N N . GLU A 1 84 ? -2.567 -3.149 -11.402 1.00 77.69 84 GLU A N 1
ATOM 588 C CA . GLU A 1 84 ? -1.784 -3.749 -10.326 1.00 77.69 84 GLU A CA 1
ATOM 589 C C . GLU A 1 84 ? -1.505 -2.826 -9.156 1.00 77.69 84 GLU A C 1
ATOM 591 O O . GLU A 1 84 ? -1.312 -3.304 -8.036 1.00 77.69 84 GLU A O 1
ATOM 596 N N . PHE A 1 85 ? -1.614 -1.525 -9.395 1.00 85.50 85 PHE A N 1
ATOM 597 C CA . PHE A 1 85 ? -1.362 -0.493 -8.410 1.00 85.50 85 PHE A CA 1
ATOM 598 C C . PHE A 1 85 ? -2.633 0.008 -7.730 1.00 85.50 85 PHE A C 1
ATOM 600 O O . PHE A 1 85 ? -2.527 0.800 -6.798 1.00 85.50 85 PHE A O 1
ATOM 607 N N . ALA A 1 86 ? -3.821 -0.479 -8.112 1.00 87.38 86 ALA A N 1
ATOM 608 C CA . ALA A 1 86 ? -5.082 -0.039 -7.513 1.00 87.38 86 ALA A CA 1
ATOM 609 C C . ALA A 1 86 ? -5.104 -0.138 -5.969 1.00 87.38 86 ALA A C 1
ATOM 611 O O . ALA A 1 86 ? -5.510 0.833 -5.329 1.00 87.38 86 ALA A O 1
ATOM 612 N N . PRO A 1 87 ? -4.598 -1.214 -5.322 1.00 91.44 87 PRO A N 1
ATOM 613 C CA . PRO A 1 87 ? -4.519 -1.268 -3.856 1.00 91.44 87 PRO A CA 1
ATOM 614 C C . PRO A 1 87 ? -3.581 -0.215 -3.241 1.00 91.44 87 PRO A C 1
ATOM 616 O O . PRO A 1 87 ? -3.675 0.089 -2.060 1.00 91.44 87 PRO A O 1
ATOM 619 N N . LEU A 1 88 ? -2.661 0.345 -4.024 1.00 94.00 88 LEU A N 1
ATOM 620 C CA . LEU A 1 88 ? -1.666 1.320 -3.579 1.00 94.00 88 LEU A CA 1
ATOM 621 C C . LEU A 1 88 ? -2.081 2.766 -3.886 1.00 94.00 88 LEU A C 1
ATOM 623 O O . LEU A 1 88 ? -1.342 3.688 -3.541 1.00 94.00 88 LEU A O 1
ATOM 627 N N . ALA A 1 89 ? -3.256 2.980 -4.489 1.00 93.88 89 ALA A N 1
ATOM 628 C CA . ALA A 1 89 ? -3.694 4.276 -5.010 1.00 93.88 89 ALA A CA 1
ATOM 629 C C . ALA A 1 89 ? -3.824 5.375 -3.941 1.00 93.88 89 ALA A C 1
ATOM 631 O O . ALA A 1 89 ? -3.674 6.549 -4.251 1.00 93.88 89 ALA A O 1
ATOM 632 N N . ALA A 1 90 ? -4.046 5.021 -2.670 1.00 95.88 90 ALA A N 1
ATOM 633 C CA . ALA A 1 90 ? -4.056 5.995 -1.573 1.00 95.88 90 ALA A CA 1
ATOM 634 C C . ALA A 1 90 ? -2.644 6.499 -1.195 1.00 95.88 90 ALA A C 1
ATOM 636 O O . ALA A 1 90 ? -2.496 7.532 -0.536 1.00 95.88 90 ALA A O 1
ATOM 637 N N . LYS A 1 91 ? -1.591 5.773 -1.592 1.00 96.25 91 LYS A N 1
ATOM 638 C CA . LYS A 1 91 ? -0.188 6.109 -1.317 1.00 96.25 91 LYS A CA 1
ATOM 639 C C . LYS A 1 91 ? 0.530 6.659 -2.541 1.00 96.25 91 LYS A C 1
ATOM 641 O O . LYS A 1 91 ? 1.237 7.655 -2.413 1.00 96.25 91 LYS A O 1
ATOM 646 N N . TRP A 1 92 ? 0.323 6.058 -3.707 1.00 96.25 92 TRP A N 1
ATOM 647 C CA . TRP A 1 92 ? 1.084 6.350 -4.917 1.00 96.25 92 TRP A CA 1
ATOM 648 C C . TRP A 1 92 ? 0.181 6.660 -6.106 1.00 96.25 92 TRP A C 1
ATOM 650 O O . TRP A 1 92 ? -0.722 5.895 -6.431 1.00 96.25 92 TRP A O 1
ATOM 660 N N . ALA A 1 93 ? 0.502 7.743 -6.808 1.00 93.62 93 ALA A N 1
ATOM 661 C CA . ALA A 1 93 ? -0.009 8.047 -8.135 1.00 93.62 93 ALA A CA 1
ATOM 662 C C . ALA A 1 93 ? 1.101 7.815 -9.166 1.00 93.62 93 ALA A C 1
ATOM 664 O O . ALA A 1 93 ? 2.200 8.363 -9.040 1.00 93.62 93 ALA A O 1
ATOM 665 N N . ARG A 1 94 ? 0.832 7.011 -10.199 1.00 90.62 94 ARG A N 1
ATOM 666 C CA . ARG A 1 94 ? 1.768 6.842 -11.318 1.00 90.62 94 ARG A CA 1
ATOM 667 C C . ARG A 1 94 ? 1.756 8.086 -12.208 1.00 90.62 94 ARG A C 1
ATOM 669 O O . ARG A 1 94 ? 0.713 8.698 -12.411 1.00 90.62 94 ARG A O 1
ATOM 676 N N . THR A 1 95 ? 2.913 8.423 -12.766 1.00 89.44 95 THR A N 1
ATOM 677 C CA . THR A 1 95 ? 3.132 9.595 -13.631 1.00 89.44 95 THR A CA 1
ATOM 678 C C . THR A 1 95 ? 3.582 9.139 -15.025 1.00 89.44 95 THR A C 1
ATOM 680 O O . THR A 1 95 ? 4.733 9.345 -15.399 1.00 89.44 95 THR A O 1
ATOM 683 N N . PRO A 1 96 ? 2.709 8.464 -15.802 1.00 84.12 96 PRO A N 1
ATOM 684 C CA . PRO A 1 96 ? 3.086 7.797 -17.051 1.00 84.12 96 PRO A CA 1
ATOM 685 C C . PRO A 1 96 ? 3.626 8.744 -18.131 1.00 84.12 96 PRO A C 1
ATOM 687 O O . PRO A 1 96 ? 4.300 8.300 -19.057 1.00 84.12 96 PRO A O 1
ATOM 690 N N . GLU A 1 97 ? 3.341 10.042 -18.032 1.00 84.69 97 GLU A N 1
ATOM 691 C CA . GLU A 1 97 ? 3.928 11.093 -18.865 1.00 84.69 97 GLU A CA 1
ATOM 692 C C . GLU A 1 97 ? 5.442 11.270 -18.658 1.00 84.69 97 GLU A C 1
ATOM 694 O O . GLU A 1 97 ? 6.110 11.844 -19.515 1.00 84.69 97 GLU A O 1
ATOM 699 N N . ARG A 1 98 ? 5.987 10.764 -17.547 1.00 84.44 98 ARG A N 1
ATOM 700 C CA . ARG A 1 98 ? 7.423 10.750 -17.237 1.00 84.44 98 ARG A CA 1
ATOM 701 C C . ARG A 1 98 ? 8.068 9.379 -17.462 1.00 84.44 98 ARG A C 1
ATOM 703 O O . ARG A 1 98 ? 9.295 9.288 -17.409 1.00 84.44 98 ARG A O 1
ATOM 710 N N . ASP A 1 99 ? 7.275 8.348 -17.755 1.00 87.56 99 ASP A N 1
ATOM 711 C CA . ASP A 1 99 ? 7.780 7.006 -18.033 1.00 87.56 99 ASP A CA 1
ATOM 712 C C . ASP A 1 99 ? 8.535 6.972 -19.369 1.00 87.56 99 ASP A C 1
ATOM 714 O O . ASP A 1 99 ? 8.048 7.451 -20.401 1.00 87.56 99 ASP A O 1
ATOM 718 N N . GLN A 1 100 ? 9.701 6.330 -19.372 1.00 87.75 100 GLN A N 1
ATOM 719 C CA . GLN A 1 100 ? 10.574 6.216 -20.542 1.00 87.75 100 GLN A CA 1
ATOM 720 C C . GLN A 1 100 ? 10.872 4.755 -20.848 1.00 87.75 100 GLN A C 1
ATOM 722 O O . GLN A 1 100 ? 10.898 3.922 -19.949 1.00 87.75 100 GLN A O 1
ATOM 727 N N . VAL A 1 101 ? 11.130 4.445 -22.115 1.00 89.94 101 VAL A N 1
ATOM 728 C CA . VAL A 1 101 ? 11.661 3.141 -22.524 1.00 89.94 101 VAL A CA 1
ATOM 729 C C . VAL A 1 101 ? 12.946 3.393 -23.291 1.00 89.94 101 VAL A C 1
ATOM 731 O O . VAL A 1 101 ? 12.967 4.205 -24.216 1.00 89.94 101 VAL A O 1
ATOM 734 N N . VAL A 1 102 ? 14.015 2.721 -22.883 1.00 89.69 102 VAL A N 1
ATOM 735 C CA . VAL A 1 102 ? 15.358 2.904 -23.430 1.00 89.69 102 VAL A CA 1
ATOM 736 C C . VAL A 1 102 ? 15.891 1.551 -23.883 1.00 89.69 102 VAL A C 1
ATOM 738 O O . VAL A 1 102 ? 15.850 0.572 -23.140 1.00 89.69 102 VAL A O 1
ATOM 741 N N . ALA A 1 103 ? 16.397 1.494 -25.114 1.00 90.44 103 ALA A N 1
ATOM 742 C CA . ALA A 1 103 ? 17.127 0.331 -25.597 1.00 90.44 103 ALA A CA 1
ATOM 743 C C . ALA A 1 103 ? 18.530 0.297 -24.973 1.00 90.44 103 ALA A C 1
ATOM 745 O O . ALA A 1 103 ? 19.235 1.306 -24.941 1.00 90.44 103 ALA A O 1
ATOM 746 N N . THR A 1 104 ? 18.930 -0.876 -24.501 1.00 85.81 104 THR A N 1
ATOM 747 C CA . THR A 1 104 ? 20.250 -1.183 -23.943 1.00 85.81 104 THR A CA 1
ATOM 748 C C . THR A 1 104 ? 20.867 -2.352 -24.718 1.00 85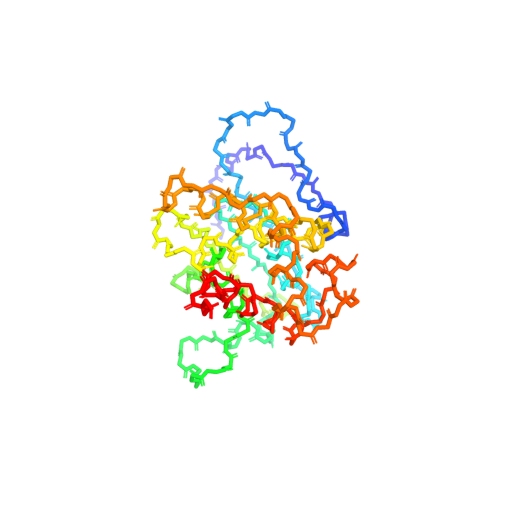.81 104 THR A C 1
ATOM 750 O O . THR A 1 104 ? 20.131 -3.067 -25.402 1.00 85.81 104 THR A O 1
ATOM 753 N N . PRO A 1 105 ? 22.192 -2.575 -24.643 1.00 87.19 105 PRO A N 1
ATOM 754 C CA . PRO A 1 105 ? 22.823 -3.731 -25.287 1.00 87.19 105 PRO A CA 1
ATOM 755 C C . PRO A 1 105 ? 22.190 -5.075 -24.895 1.00 87.19 105 PRO A C 1
ATOM 757 O O . PRO A 1 105 ? 22.081 -5.962 -25.735 1.00 87.19 105 PRO A O 1
ATOM 760 N N . ASP A 1 106 ? 21.706 -5.184 -23.655 1.00 84.38 106 ASP A N 1
ATOM 761 C CA . ASP A 1 106 ? 21.188 -6.427 -23.072 1.00 84.38 106 ASP A CA 1
ATOM 762 C C . ASP A 1 106 ? 19.652 -6.553 -23.141 1.00 84.38 106 ASP A C 1
ATOM 764 O O . ASP A 1 106 ? 19.077 -7.460 -22.543 1.00 84.38 106 ASP A O 1
ATOM 768 N N . GLY A 1 107 ? 18.959 -5.639 -23.835 1.00 87.94 107 GLY A N 1
ATOM 769 C CA . GLY A 1 107 ? 17.493 -5.626 -23.925 1.00 87.94 107 GLY A CA 1
ATOM 770 C C . GLY A 1 107 ? 16.879 -4.229 -23.832 1.00 87.94 107 GLY A C 1
ATOM 771 O O . GLY A 1 107 ? 17.554 -3.216 -24.001 1.00 87.94 107 GLY A O 1
ATOM 772 N N . GLN A 1 108 ? 15.578 -4.142 -23.562 1.00 91.88 108 GLN A N 1
ATOM 773 C CA . GLN A 1 108 ? 14.890 -2.863 -23.355 1.00 91.88 108 GLN A CA 1
ATOM 774 C C . GLN A 1 108 ? 14.589 -2.661 -21.872 1.00 91.88 108 GLN A C 1
ATOM 776 O O . GLN A 1 108 ? 14.116 -3.572 -21.200 1.00 91.88 108 GLN A O 1
ATOM 781 N N . ARG A 1 109 ? 14.824 -1.450 -21.366 1.00 93.19 109 ARG A N 1
ATOM 782 C CA . ARG A 1 109 ? 14.515 -1.064 -19.984 1.00 93.19 109 ARG A CA 1
ATOM 783 C C . ARG A 1 109 ? 13.405 -0.030 -19.969 1.00 93.19 109 ARG A C 1
ATOM 785 O O . ARG A 1 109 ? 13.361 0.839 -20.840 1.00 93.19 109 ARG A O 1
ATOM 792 N N . ALA A 1 110 ? 12.529 -0.109 -18.978 1.00 93.00 110 ALA A N 1
ATOM 793 C CA . ALA A 1 110 ? 11.480 0.867 -18.741 1.00 93.00 110 ALA A CA 1
ATOM 794 C C . ALA A 1 110 ? 11.721 1.596 -17.415 1.00 93.00 110 ALA A C 1
ATOM 796 O O . ALA A 1 110 ? 12.002 0.976 -16.393 1.00 93.00 110 ALA A O 1
ATOM 797 N N . LEU A 1 111 ? 11.592 2.918 -17.443 1.00 94.06 111 LEU A N 1
ATOM 798 C CA . LEU A 1 111 ? 11.533 3.777 -16.270 1.00 94.06 111 LEU A CA 1
ATOM 799 C C . LEU A 1 111 ? 10.065 4.008 -15.918 1.00 94.06 111 LEU A C 1
ATOM 801 O O . LEU A 1 111 ? 9.320 4.541 -16.741 1.00 94.06 111 LEU A O 1
ATOM 805 N N . LEU A 1 112 ? 9.675 3.634 -14.704 1.00 93.31 112 LEU A N 1
ATOM 806 C CA . LEU A 1 112 ? 8.350 3.866 -14.137 1.00 93.31 112 LEU A CA 1
ATOM 807 C C . LEU A 1 112 ? 8.445 4.914 -13.035 1.00 93.31 112 LEU A C 1
ATOM 809 O O . LEU A 1 112 ? 9.293 4.794 -12.148 1.00 93.31 112 LEU A O 1
ATOM 813 N N . THR A 1 113 ? 7.577 5.920 -13.051 1.00 93.88 113 THR A N 1
ATOM 814 C CA . THR A 1 113 ? 7.630 7.008 -12.066 1.00 93.88 113 THR A CA 1
ATOM 815 C C . THR A 1 113 ? 6.341 7.159 -11.266 1.00 93.88 113 THR A C 1
ATOM 817 O O . THR A 1 113 ? 5.229 7.137 -11.799 1.00 93.88 113 THR A O 1
ATOM 820 N N . PHE A 1 114 ? 6.493 7.394 -9.964 1.00 94.69 114 PHE A N 1
ATOM 821 C CA . PHE A 1 114 ? 5.411 7.544 -8.996 1.00 94.69 114 PHE A CA 1
ATOM 822 C C . PHE A 1 114 ? 5.613 8.800 -8.144 1.00 94.69 114 PHE A C 1
ATOM 824 O O . PHE A 1 114 ? 6.739 9.174 -7.808 1.00 94.69 114 PHE A O 1
ATOM 831 N N . THR A 1 115 ? 4.506 9.429 -7.765 1.00 95.69 115 THR A N 1
ATOM 832 C CA . THR A 1 115 ? 4.461 10.542 -6.812 1.00 95.69 115 THR A CA 1
ATOM 833 C C . THR A 1 115 ? 3.557 10.162 -5.649 1.00 95.69 115 THR A C 1
ATOM 835 O O . THR A 1 115 ? 2.520 9.527 -5.856 1.00 95.69 115 THR A O 1
ATOM 838 N N . ALA A 1 116 ? 3.951 10.518 -4.429 1.00 96.06 116 ALA A N 1
ATOM 839 C CA . ALA A 1 116 ? 3.109 10.290 -3.266 1.00 96.06 116 ALA A CA 1
ATOM 840 C C . ALA A 1 116 ? 1.818 11.105 -3.373 1.00 96.06 116 ALA A C 1
ATOM 842 O O . ALA A 1 116 ? 1.841 12.291 -3.698 1.00 96.06 116 ALA A O 1
ATOM 843 N N . VAL A 1 117 ? 0.690 10.471 -3.071 1.00 96.25 117 VAL A N 1
ATOM 844 C CA . VAL A 1 117 ? -0.599 11.167 -2.992 1.00 96.25 117 VAL A CA 1
ATOM 845 C C . VAL A 1 117 ? -0.595 12.096 -1.779 1.00 96.25 117 VAL A C 1
ATOM 847 O O . VAL A 1 117 ? -0.056 11.741 -0.729 1.00 96.25 117 VAL A O 1
ATOM 850 N N . ASP A 1 118 ? -1.190 13.278 -1.894 1.00 94.12 118 ASP A N 1
ATOM 851 C CA . ASP A 1 118 ? -1.358 14.166 -0.745 1.00 94.12 118 ASP A CA 1
ATOM 852 C C . ASP A 1 118 ? -2.481 13.627 0.165 1.00 94.12 118 ASP A C 1
ATOM 854 O O . ASP A 1 118 ? -3.637 13.569 -0.271 1.00 94.12 118 ASP A O 1
ATOM 858 N N . PRO A 1 119 ? -2.194 13.235 1.424 1.00 91.94 119 PRO A N 1
ATOM 859 C CA . PRO A 1 119 ? -3.212 12.711 2.332 1.00 91.94 119 PRO A CA 1
ATOM 860 C C . PRO A 1 119 ? -4.346 13.702 2.630 1.00 91.94 119 PRO A C 1
ATOM 862 O O . PRO A 1 119 ? -5.433 13.259 3.000 1.00 91.94 119 PRO A O 1
ATOM 865 N N . ALA A 1 120 ? -4.137 15.014 2.459 1.00 91.69 120 ALA A N 1
ATOM 866 C CA . ALA A 1 120 ? -5.183 16.020 2.642 1.00 91.69 120 ALA A CA 1
ATOM 867 C C . ALA A 1 120 ? -6.285 15.942 1.569 1.00 91.69 120 ALA A C 1
ATOM 869 O O . ALA A 1 120 ? -7.406 16.387 1.804 1.00 91.69 120 ALA A O 1
ATOM 870 N N . THR A 1 121 ? -5.983 15.347 0.412 1.00 94.31 121 THR A N 1
ATOM 871 C CA . THR A 1 121 ? -6.935 15.180 -0.701 1.00 94.31 121 THR A CA 1
ATOM 872 C C . THR A 1 121 ? -7.798 13.924 -0.580 1.00 94.31 121 THR A C 1
ATOM 874 O O . THR A 1 121 ? -8.760 13.761 -1.327 1.00 94.31 121 THR A O 1
ATOM 877 N N . LEU A 1 122 ? -7.466 13.030 0.356 1.00 94.81 122 LEU A N 1
ATOM 878 C CA . LEU A 1 122 ? -8.157 11.761 0.549 1.00 94.81 122 LEU A CA 1
ATOM 879 C C . LEU A 1 122 ? -9.366 11.929 1.472 1.00 94.81 122 LEU A C 1
ATOM 881 O O . LEU A 1 122 ? -9.309 12.649 2.474 1.00 94.81 122 LEU A O 1
ATOM 885 N N . ASP A 1 123 ? -10.439 11.201 1.176 1.00 94.25 123 ASP A N 1
ATOM 886 C CA . ASP A 1 123 ? -11.573 11.020 2.082 1.00 94.25 123 ASP A CA 1
ATOM 887 C C . ASP A 1 123 ? -11.166 10.174 3.318 1.00 94.25 123 ASP A C 1
ATOM 889 O O . ASP A 1 123 ? -10.035 9.681 3.397 1.00 94.25 123 ASP A O 1
ATOM 893 N N . PRO A 1 124 ? -12.027 10.010 4.341 1.00 95.00 124 PRO A N 1
ATOM 894 C CA . PRO A 1 124 ? -11.661 9.252 5.540 1.00 95.00 124 PRO A CA 1
ATOM 895 C C . PRO A 1 124 ? -11.185 7.817 5.255 1.00 95.00 124 PRO A C 1
ATOM 897 O O . PRO A 1 124 ? -10.195 7.377 5.842 1.00 95.00 124 PRO A O 1
ATOM 900 N N . ALA A 1 125 ? -11.838 7.110 4.328 1.00 95.00 125 ALA A N 1
ATOM 901 C CA . ALA A 1 125 ? -11.464 5.752 3.936 1.00 95.00 125 ALA A CA 1
ATOM 902 C C . ALA A 1 125 ? -10.086 5.709 3.263 1.00 95.00 125 ALA A C 1
ATOM 904 O O . ALA A 1 125 ? -9.223 4.919 3.655 1.00 95.00 125 ALA A O 1
ATOM 905 N N . GLY A 1 126 ? -9.837 6.612 2.315 1.00 95.81 126 GLY A N 1
ATOM 906 C CA . GLY A 1 126 ? -8.550 6.784 1.658 1.00 95.81 126 GLY A CA 1
ATOM 907 C C . GLY A 1 126 ? -7.443 7.157 2.642 1.00 95.81 126 GLY A C 1
ATOM 908 O O . GLY A 1 126 ? -6.341 6.617 2.551 1.00 95.81 126 GLY A O 1
ATOM 909 N N . ARG A 1 127 ? -7.721 8.005 3.640 1.00 96.62 127 ARG A N 1
ATOM 910 C CA . ARG A 1 127 ? -6.747 8.340 4.694 1.00 96.62 127 ARG A CA 1
ATOM 911 C C . ARG A 1 127 ? -6.409 7.147 5.584 1.00 96.62 127 ARG A C 1
ATOM 913 O O . ARG A 1 127 ? -5.245 6.990 5.950 1.00 96.62 127 ARG A O 1
ATOM 920 N N . LEU A 1 128 ? -7.378 6.290 5.909 1.00 97.25 128 LEU A N 1
ATOM 921 C CA . LEU A 1 128 ? -7.108 5.052 6.644 1.00 97.25 128 LEU A CA 1
ATOM 922 C C . LEU A 1 128 ? -6.290 4.066 5.799 1.00 97.25 128 LEU A C 1
ATOM 924 O O . LEU A 1 128 ? -5.299 3.525 6.286 1.00 97.25 128 LEU A O 1
ATOM 928 N N . ALA A 1 129 ? -6.634 3.889 4.521 1.00 97.25 129 ALA A N 1
ATOM 929 C CA . ALA A 1 129 ? -5.836 3.080 3.603 1.00 97.25 129 ALA A CA 1
ATOM 930 C C . ALA A 1 129 ? -4.396 3.613 3.503 1.00 97.25 129 ALA A C 1
ATOM 932 O O . ALA A 1 129 ? -3.440 2.852 3.649 1.00 97.25 129 ALA A O 1
ATOM 933 N N . ARG A 1 130 ? -4.223 4.932 3.355 1.00 97.19 130 ARG A N 1
ATOM 934 C CA . ARG A 1 130 ? -2.908 5.582 3.366 1.00 97.19 130 ARG A CA 1
ATOM 935 C C . ARG A 1 130 ? -2.150 5.326 4.669 1.00 97.19 130 ARG A C 1
ATOM 937 O O . ARG A 1 130 ? -0.980 4.959 4.625 1.00 97.19 130 ARG A O 1
ATOM 944 N N . TRP A 1 131 ? -2.810 5.448 5.818 1.00 97.62 131 TRP A N 1
ATOM 945 C CA . TRP A 1 131 ? -2.200 5.179 7.121 1.00 97.62 131 TRP A CA 1
ATOM 946 C C . TRP A 1 131 ? -1.617 3.763 7.222 1.00 97.62 131 TRP A C 1
ATOM 948 O O . TRP A 1 131 ? -0.495 3.601 7.712 1.00 97.62 131 TRP A O 1
ATOM 958 N N . LEU A 1 132 ? -2.360 2.759 6.742 1.00 98.00 132 LEU A N 1
ATOM 959 C CA . LEU A 1 132 ? -1.910 1.367 6.684 1.00 98.00 132 LEU A CA 1
ATOM 960 C C . LEU A 1 132 ? -0.715 1.201 5.734 1.00 98.00 132 LEU A C 1
ATOM 962 O O . LEU A 1 132 ? 0.282 0.579 6.098 1.00 98.00 132 LEU A O 1
ATOM 966 N N . LEU A 1 133 ? -0.797 1.787 4.537 1.00 97.62 133 LEU A N 1
ATOM 967 C CA . LEU A 1 133 ? 0.233 1.687 3.498 1.00 97.62 133 LEU A CA 1
ATOM 968 C C . LEU A 1 133 ? 1.552 2.380 3.883 1.00 97.62 133 LEU A C 1
ATOM 970 O O . LEU A 1 133 ? 2.624 1.919 3.489 1.00 97.62 133 LEU A O 1
ATOM 974 N N . ASP A 1 134 ? 1.507 3.465 4.658 1.00 96.50 134 ASP A N 1
ATOM 975 C CA . ASP A 1 134 ? 2.708 4.140 5.179 1.00 96.50 134 ASP A CA 1
ATOM 976 C C . ASP A 1 134 ? 3.389 3.344 6.304 1.00 96.50 134 ASP A C 1
ATOM 978 O O . ASP A 1 134 ? 4.566 3.554 6.602 1.00 96.50 134 ASP A O 1
ATOM 982 N N . ARG A 1 135 ? 2.655 2.422 6.937 1.00 96.88 135 ARG A N 1
ATOM 983 C CA . ARG A 1 135 ? 3.100 1.589 8.066 1.00 96.88 135 ARG A CA 1
ATOM 984 C C . ARG A 1 135 ? 3.065 0.106 7.709 1.00 96.88 135 ARG A C 1
ATOM 986 O O . ARG A 1 135 ? 2.758 -0.732 8.556 1.00 96.88 135 ARG A O 1
ATOM 993 N N . ALA A 1 136 ? 3.409 -0.220 6.464 1.00 96.44 136 ALA A N 1
ATOM 994 C CA . ALA A 1 136 ? 3.257 -1.564 5.918 1.00 96.44 136 ALA A CA 1
ATOM 995 C C . ALA A 1 136 ? 4.049 -2.652 6.675 1.00 96.44 136 ALA A C 1
ATOM 997 O O . ALA A 1 136 ? 3.670 -3.820 6.630 1.00 96.44 136 ALA A O 1
ATOM 998 N N . HIS A 1 137 ? 5.113 -2.282 7.395 1.00 95.81 137 HIS A N 1
ATOM 999 C CA . HIS A 1 137 ? 5.917 -3.191 8.225 1.00 95.81 137 HIS A CA 1
ATOM 1000 C C . HIS A 1 137 ? 5.411 -3.361 9.662 1.00 95.81 137 HIS A C 1
ATOM 1002 O O . HIS A 1 137 ? 5.937 -4.192 10.400 1.00 95.81 137 HIS A O 1
ATOM 1008 N N . GLY A 1 138 ? 4.421 -2.577 10.089 1.00 96.19 138 GLY A N 1
ATOM 1009 C CA . GLY A 1 138 ? 3.812 -2.733 11.405 1.00 96.19 138 GLY A CA 1
ATOM 1010 C C . GLY A 1 138 ? 2.858 -3.927 11.453 1.00 96.19 138 GLY A C 1
ATOM 1011 O O . GLY A 1 138 ? 2.306 -4.344 10.435 1.00 96.19 138 GLY A O 1
ATOM 1012 N N . ARG A 1 139 ? 2.627 -4.464 12.658 1.00 97.75 139 ARG A N 1
ATOM 1013 C CA . ARG A 1 139 ? 1.612 -5.505 12.882 1.00 97.75 139 ARG A CA 1
ATOM 1014 C C . ARG A 1 139 ? 0.227 -4.956 12.539 1.00 97.75 139 ARG A C 1
ATOM 1016 O O . ARG A 1 139 ? -0.222 -4.003 13.183 1.00 97.75 139 ARG A O 1
ATOM 1023 N N . LEU A 1 140 ? -0.446 -5.577 11.572 1.00 97.88 140 LEU A N 1
ATOM 1024 C CA . LEU A 1 140 ? -1.640 -5.038 10.921 1.00 97.88 140 LEU A CA 1
ATOM 1025 C C . LEU A 1 140 ? -2.737 -4.632 11.912 1.00 97.88 140 LEU A C 1
ATOM 1027 O O . LEU A 1 140 ? -3.216 -3.504 11.843 1.00 97.88 140 LEU A O 1
ATOM 1031 N N . GLY A 1 141 ? -3.086 -5.492 12.874 1.00 97.69 141 GLY A N 1
ATOM 1032 C CA . GLY A 1 141 ? -4.144 -5.189 13.845 1.00 97.69 141 GLY A CA 1
ATOM 1033 C C . GLY A 1 141 ? -3.858 -3.952 14.704 1.00 97.69 141 GLY A C 1
ATOM 1034 O O . GLY A 1 141 ? -4.764 -3.175 14.998 1.00 97.69 141 GLY A O 1
ATOM 1035 N N . ASN A 1 142 ? -2.590 -3.712 15.055 1.00 98.38 142 ASN A N 1
ATOM 1036 C CA . ASN A 1 142 ? -2.200 -2.517 15.806 1.00 98.38 142 ASN A CA 1
ATOM 1037 C C . ASN A 1 142 ? -2.285 -1.267 14.927 1.00 98.38 142 ASN A C 1
ATOM 1039 O O . ASN A 1 142 ? -2.895 -0.277 15.321 1.00 98.38 142 ASN A O 1
ATOM 1043 N N . VAL A 1 143 ? -1.705 -1.333 13.725 1.00 98.38 143 VAL A N 1
ATOM 1044 C CA . VAL A 1 143 ? -1.670 -0.200 12.793 1.00 98.38 143 VAL A CA 1
ATOM 1045 C C . VAL A 1 143 ? -3.085 0.210 12.384 1.00 98.38 143 VAL A C 1
ATOM 1047 O O . VAL A 1 143 ? -3.387 1.403 12.379 1.00 98.38 143 VAL A O 1
ATOM 1050 N N . TRP A 1 144 ? -3.956 -0.756 12.086 1.00 98.25 144 TRP A N 1
ATOM 1051 C CA . TRP A 1 144 ? -5.347 -0.511 11.712 1.00 98.25 144 TRP A CA 1
ATOM 1052 C C . TRP A 1 144 ? -6.131 0.124 12.858 1.00 98.25 144 TRP A C 1
ATOM 1054 O O . TRP A 1 144 ? -6.725 1.184 12.665 1.00 98.25 144 TRP A O 1
ATOM 1064 N N . ARG A 1 145 ? -6.058 -0.442 14.068 1.00 97.94 145 ARG A N 1
ATOM 1065 C CA . ARG A 1 145 ? -6.694 0.137 15.259 1.00 97.94 145 ARG A CA 1
ATOM 1066 C C . ARG A 1 145 ? -6.277 1.593 15.475 1.00 97.94 145 ARG A C 1
ATOM 1068 O O . ARG A 1 145 ? -7.131 2.455 15.660 1.00 97.94 145 ARG A O 1
ATOM 1075 N N . ASP A 1 146 ? -4.976 1.870 15.452 1.00 98.31 146 ASP A N 1
ATOM 1076 C CA . ASP A 1 146 ? -4.457 3.219 15.704 1.00 98.31 146 ASP A CA 1
ATOM 1077 C C . ASP A 1 146 ? -4.884 4.198 14.599 1.00 98.31 146 ASP A C 1
ATOM 1079 O O . ASP A 1 146 ? -5.217 5.352 14.879 1.00 98.31 146 ASP A O 1
ATOM 1083 N N . GLY A 1 147 ? -4.945 3.713 13.355 1.00 97.38 147 GLY A N 1
ATOM 1084 C CA . GLY A 1 147 ? -5.483 4.452 12.217 1.00 97.38 147 GLY A CA 1
ATOM 1085 C C . GLY A 1 147 ? -6.955 4.805 12.404 1.00 97.38 147 GLY A C 1
ATOM 1086 O O . GLY A 1 147 ? -7.316 5.967 12.253 1.00 97.38 147 GLY A O 1
ATOM 1087 N N . LEU A 1 148 ? -7.794 3.844 12.801 1.00 96.38 148 LEU A N 1
ATOM 1088 C CA . LEU A 1 148 ? -9.218 4.079 13.061 1.00 96.38 148 LEU A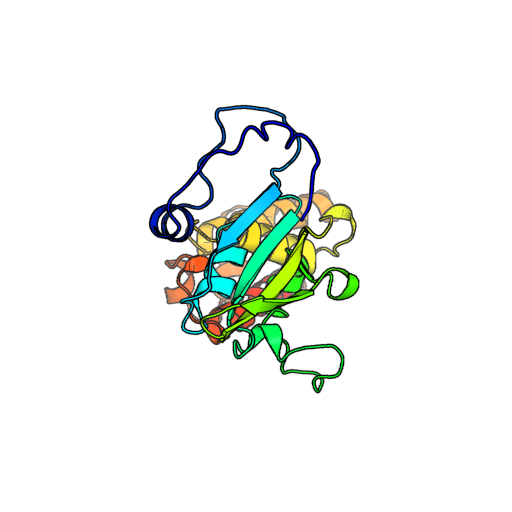 CA 1
ATOM 1089 C C . LEU A 1 148 ? -9.434 5.131 14.145 1.00 96.38 148 LEU A C 1
ATOM 1091 O O . LEU A 1 148 ? -10.175 6.086 13.933 1.00 96.38 148 LEU A O 1
ATOM 1095 N N . ILE A 1 149 ? -8.745 5.000 15.281 1.00 96.38 149 ILE A N 1
ATOM 1096 C CA . ILE A 1 149 ? -8.846 5.966 16.385 1.00 96.38 149 ILE A CA 1
ATOM 1097 C C . ILE A 1 149 ? -8.506 7.373 15.893 1.00 96.38 149 ILE A C 1
ATOM 1099 O O . ILE A 1 149 ? -9.220 8.329 16.204 1.00 96.38 149 ILE A O 1
ATOM 1103 N N . ARG A 1 150 ? -7.419 7.507 15.126 1.00 95.81 150 ARG A N 1
ATOM 1104 C CA . ARG A 1 150 ? -6.964 8.798 14.611 1.00 95.81 150 ARG A CA 1
ATOM 1105 C C . ARG A 1 150 ? -7.940 9.389 13.597 1.00 95.81 150 ARG A C 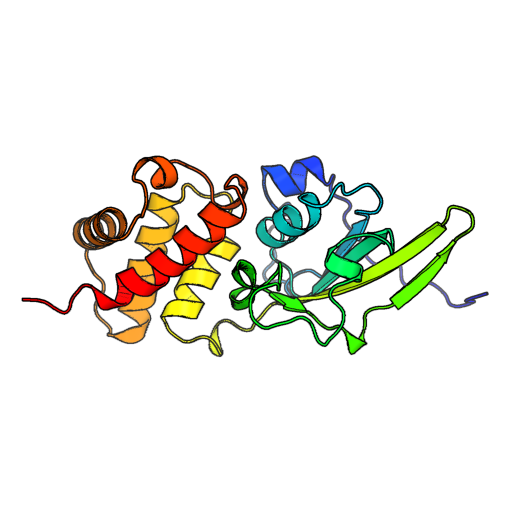1
ATOM 1107 O O . ARG A 1 150 ? -8.360 10.526 13.766 1.00 95.81 150 ARG A O 1
ATOM 1114 N N . ILE A 1 151 ? -8.313 8.630 12.570 1.00 95.06 151 ILE A N 1
ATOM 1115 C CA . ILE A 1 151 ? -9.152 9.134 11.477 1.00 95.06 151 ILE A CA 1
ATOM 1116 C C . ILE A 1 151 ? -10.564 9.479 11.965 1.00 95.06 151 ILE A C 1
ATOM 1118 O O . ILE A 1 151 ? -11.105 10.509 11.561 1.00 95.06 151 ILE A O 1
ATOM 1122 N N . THR A 1 152 ? -11.140 8.688 12.875 1.00 93.19 152 THR A N 1
ATOM 1123 C CA . THR A 1 152 ? -12.451 8.992 13.470 1.00 93.19 152 THR A CA 1
ATOM 1124 C C . THR A 1 152 ? -12.400 10.246 14.343 1.00 93.19 152 THR A C 1
ATOM 1126 O O . THR A 1 152 ? -13.300 11.086 14.251 1.00 93.19 152 THR A O 1
ATOM 1129 N N . ARG A 1 153 ? -11.321 10.426 15.122 1.00 93.50 153 ARG A N 1
ATOM 1130 C CA . ARG A 1 153 ? -11.089 11.651 15.905 1.00 93.50 153 ARG A CA 1
ATOM 1131 C C . ARG A 1 153 ? -11.016 12.881 15.012 1.00 93.50 153 ARG A C 1
ATOM 1133 O O . ARG A 1 153 ? -11.690 13.865 15.295 1.00 93.50 153 ARG A O 1
ATOM 1140 N N . ASP A 1 154 ? -10.235 12.809 13.940 1.00 89.62 154 ASP A N 1
ATOM 1141 C CA . ASP A 1 154 ? -10.034 13.931 13.021 1.00 89.62 154 ASP A CA 1
ATOM 1142 C C . ASP A 1 154 ? -11.339 14.318 12.293 1.00 89.62 154 ASP A C 1
ATOM 1144 O O . ASP A 1 154 ? -11.526 15.480 11.945 1.00 89.62 154 ASP A O 1
ATOM 1148 N N . GLY A 1 155 ? -12.254 13.364 12.068 1.00 86.00 155 GLY A N 1
ATOM 1149 C CA . GLY A 1 155 ? -13.524 13.606 11.372 1.00 86.00 155 GLY A CA 1
ATOM 1150 C C . GLY A 1 155 ? -14.700 14.024 12.262 1.00 86.00 155 GLY A C 1
ATOM 1151 O O . GLY A 1 155 ? -15.542 14.803 11.826 1.00 86.00 155 GLY A O 1
ATOM 1152 N N . THR A 1 156 ? -14.786 13.500 13.488 1.00 85.56 156 THR A N 1
ATOM 1153 C CA . THR A 1 156 ? -15.963 13.683 14.367 1.00 85.56 156 THR A CA 1
ATOM 1154 C C . THR A 1 156 ? -15.662 14.462 15.647 1.00 85.56 156 THR A C 1
ATOM 1156 O O . THR A 1 156 ? -16.580 14.822 16.380 1.00 85.56 156 THR A O 1
ATOM 1159 N N . GLY A 1 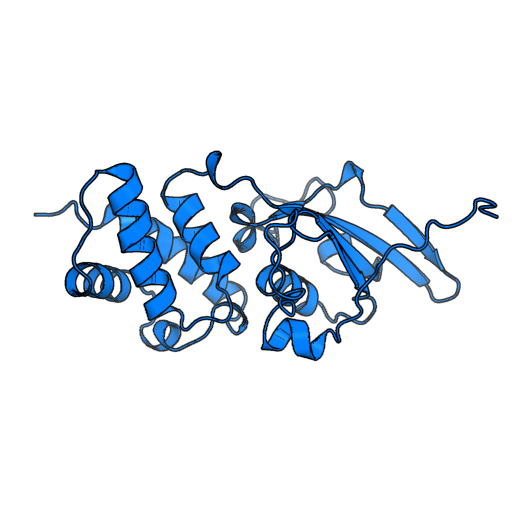157 ? -14.383 14.688 15.960 1.00 87.38 157 GLY A N 1
ATOM 1160 C CA . GLY A 1 157 ? -13.933 15.217 17.249 1.00 87.38 157 GLY A CA 1
ATOM 1161 C C . GLY A 1 157 ? -13.980 14.200 18.397 1.00 87.38 157 GLY A C 1
ATOM 1162 O O . GLY A 1 157 ? -13.425 14.467 19.461 1.00 87.38 157 GLY A O 1
ATOM 1163 N N . GLN A 1 158 ? -14.586 13.026 18.193 1.00 86.69 158 GLN A N 1
ATOM 1164 C CA . GLN A 1 158 ? -14.644 11.930 19.157 1.00 86.69 158 GLN A CA 1
ATOM 1165 C C . GLN A 1 158 ? -13.795 10.757 18.675 1.00 86.69 158 GLN A C 1
ATOM 1167 O O . GLN A 1 158 ? -13.730 10.454 17.486 1.00 86.69 158 GLN A O 1
ATOM 1172 N N . ALA A 1 159 ? -13.117 10.093 19.605 1.00 89.00 159 ALA A N 1
ATOM 1173 C CA . ALA A 1 159 ? -12.264 8.957 19.292 1.00 89.00 159 ALA A CA 1
ATOM 1174 C C . ALA A 1 159 ? -12.820 7.707 19.975 1.00 89.00 159 ALA A C 1
ATOM 1176 O O . ALA A 1 159 ? -13.050 7.769 21.185 1.00 89.00 159 ALA A O 1
ATOM 1177 N N . PRO A 1 160 ? -12.991 6.583 19.257 1.00 91.75 160 PRO A N 1
ATOM 1178 C CA . PRO A 1 160 ? -13.310 5.328 19.915 1.00 91.75 160 PRO A CA 1
ATOM 1179 C C . PRO A 1 160 ? -12.191 4.975 20.896 1.00 91.75 160 PRO A C 1
ATOM 1181 O O . PRO A 1 160 ? -11.011 5.282 20.678 1.00 91.75 160 PRO A O 1
ATOM 1184 N N . SER A 1 161 ? -12.557 4.303 21.978 1.00 95.38 161 SER A N 1
ATOM 1185 C CA . SER A 1 161 ? -11.586 3.681 22.863 1.00 95.38 161 SER A CA 1
ATOM 1186 C C . SER A 1 161 ? -10.759 2.641 22.102 1.00 95.38 161 SER A C 1
ATOM 1188 O O . SER A 1 161 ? -11.164 2.093 21.073 1.00 95.38 161 SER A O 1
ATOM 1190 N N . GLN A 1 162 ? -9.592 2.302 22.651 1.00 95.81 162 GLN A N 1
ATOM 1191 C CA . GLN A 1 162 ? -8.737 1.254 22.093 1.00 95.81 162 GLN A CA 1
ATOM 1192 C C . GLN A 1 162 ? -9.480 -0.084 21.937 1.00 95.81 162 GLN A C 1
ATOM 1194 O O . GLN A 1 162 ? -9.239 -0.818 20.976 1.00 95.81 162 GLN A O 1
ATOM 1199 N N . ARG A 1 163 ? -10.383 -0.392 22.878 1.00 96.31 163 ARG A N 1
ATOM 1200 C CA . ARG A 1 163 ? -11.184 -1.620 22.887 1.00 96.31 163 ARG A CA 1
ATOM 1201 C C . ARG A 1 163 ? -12.235 -1.613 21.778 1.00 96.31 163 ARG A C 1
ATOM 1203 O O . ARG A 1 163 ? -12.330 -2.600 21.059 1.00 96.31 163 ARG A O 1
ATOM 1210 N N . GLU A 1 164 ? -12.976 -0.519 21.619 1.00 95.25 164 GLU A N 1
ATOM 1211 C CA . GLU A 1 164 ? -13.984 -0.373 20.556 1.00 95.25 164 GLU A CA 1
ATOM 1212 C C . GLU A 1 164 ? -13.340 -0.413 19.170 1.00 95.25 164 GLU A C 1
ATOM 1214 O O . GLU A 1 164 ? -13.797 -1.146 18.298 1.00 95.25 164 GLU A O 1
ATOM 1219 N N . ALA A 1 165 ? -12.224 0.298 18.985 1.00 96.19 165 ALA A N 1
ATOM 1220 C CA . ALA A 1 165 ? -11.493 0.279 17.724 1.00 96.19 165 ALA A CA 1
ATOM 1221 C C . ALA A 1 165 ? -10.990 -1.131 17.380 1.00 96.19 165 ALA A C 1
ATOM 1223 O O . ALA A 1 165 ? -11.118 -1.568 16.242 1.00 96.19 165 ALA A O 1
ATOM 1224 N N . MET A 1 166 ? -10.456 -1.873 18.355 1.00 97.00 166 MET A N 1
ATOM 1225 C CA . MET A 1 166 ? -10.014 -3.252 18.126 1.00 97.00 166 MET A CA 1
ATOM 1226 C C . MET A 1 166 ? -11.192 -4.196 17.834 1.00 97.00 166 MET A C 1
ATOM 1228 O O . MET A 1 166 ? -11.068 -5.069 16.980 1.00 97.00 166 MET A O 1
ATOM 1232 N N . ALA A 1 167 ? -12.343 -4.007 18.485 1.00 95.62 167 ALA A N 1
ATOM 1233 C CA . ALA A 1 167 ? -13.554 -4.763 18.169 1.00 95.62 167 ALA A CA 1
ATOM 1234 C C . ALA A 1 167 ? -14.017 -4.513 16.723 1.00 95.62 167 ALA A C 1
ATOM 1236 O O . ALA A 1 167 ? -14.312 -5.470 16.012 1.00 95.62 167 ALA A O 1
ATOM 1237 N N . ALA A 1 168 ? -13.990 -3.258 16.259 1.00 95.50 168 ALA A N 1
ATOM 1238 C CA . ALA A 1 168 ? -14.301 -2.910 14.872 1.00 95.50 168 ALA A CA 1
ATOM 1239 C C . ALA A 1 168 ? -13.310 -3.535 13.873 1.00 95.50 168 ALA A C 1
ATOM 1241 O O . ALA A 1 168 ? -13.729 -4.060 12.844 1.00 95.50 168 ALA A O 1
ATOM 1242 N N . VAL A 1 169 ? -12.008 -3.548 14.193 1.00 97.06 169 VAL A N 1
ATOM 1243 C CA . VAL A 1 169 ? -10.988 -4.244 13.384 1.00 97.06 169 VAL A CA 1
ATOM 1244 C C . VAL A 1 169 ? -11.301 -5.735 13.274 1.00 97.06 169 VAL A C 1
ATOM 1246 O O . VAL A 1 169 ? -11.310 -6.270 12.171 1.00 97.06 169 VAL A O 1
ATOM 1249 N N . HIS A 1 170 ? -11.581 -6.411 14.391 1.00 95.94 170 HIS A N 1
ATOM 1250 C CA . HIS A 1 170 ? -11.906 -7.839 14.376 1.00 95.94 170 HIS A CA 1
ATOM 1251 C C . HIS A 1 170 ? -13.200 -8.149 13.621 1.00 95.94 170 HIS A C 1
ATOM 1253 O O . HIS A 1 170 ? -13.252 -9.157 12.926 1.00 95.94 170 HIS A O 1
ATOM 1259 N N . ALA A 1 171 ? -14.219 -7.297 13.743 1.00 95.50 171 ALA A N 1
ATOM 1260 C CA . ALA A 1 171 ? -15.485 -7.470 13.038 1.00 95.50 171 ALA A CA 1
ATOM 1261 C C . ALA A 1 171 ? -15.339 -7.294 11.518 1.00 95.50 171 ALA A C 1
ATOM 1263 O O . ALA A 1 171 ? -16.033 -7.959 10.756 1.00 95.50 171 ALA A O 1
ATOM 1264 N N . ALA A 1 172 ? -14.443 -6.406 11.077 1.00 95.69 172 ALA A N 1
ATOM 1265 C CA . ALA A 1 172 ? -14.234 -6.119 9.662 1.00 95.69 172 ALA A CA 1
ATOM 1266 C C . ALA A 1 172 ? -13.191 -7.026 8.993 1.00 95.69 172 ALA A C 1
ATOM 1268 O O . ALA A 1 172 ? -13.233 -7.210 7.777 1.00 95.69 172 ALA A O 1
ATOM 1269 N N . ALA A 1 173 ? -12.222 -7.555 9.745 1.00 94.62 173 ALA A N 1
ATOM 1270 C CA . ALA A 1 173 ? -11.130 -8.339 9.182 1.00 94.62 173 ALA A CA 1
ATOM 1271 C C . ALA A 1 173 ? -11.658 -9.584 8.440 1.00 94.62 173 ALA A C 1
ATOM 1273 O O . ALA A 1 173 ? -12.391 -10.374 9.031 1.00 94.62 173 ALA A O 1
ATOM 1274 N N . PRO A 1 174 ? -11.255 -9.808 7.172 1.00 90.06 174 PRO A N 1
ATOM 1275 C CA . PRO A 1 174 ? -11.717 -10.967 6.406 1.00 90.06 174 PRO A CA 1
ATOM 1276 C C . PRO A 1 174 ? -11.193 -12.291 6.977 1.00 90.06 174 PRO A C 1
ATOM 1278 O O . PRO A 1 174 ? -11.813 -13.333 6.791 1.00 90.06 174 PRO A O 1
ATOM 1281 N N . ASP A 1 175 ? -10.049 -12.237 7.658 1.00 91.81 175 ASP A N 1
ATOM 1282 C CA . ASP A 1 175 ? -9.419 -13.349 8.355 1.00 91.81 175 ASP A CA 1
ATOM 1283 C C . ASP A 1 175 ? -8.680 -12.792 9.594 1.00 91.81 175 ASP A C 1
ATOM 1285 O O . ASP A 1 175 ? -7.829 -11.901 9.444 1.00 91.81 175 ASP A O 1
ATOM 1289 N N . PRO A 1 176 ? -8.999 -13.263 10.817 1.00 92.31 176 PRO A N 1
ATOM 1290 C CA . PRO A 1 176 ? -8.327 -12.843 12.044 1.00 92.31 176 PRO A CA 1
ATOM 1291 C C . PRO A 1 176 ? -6.807 -13.052 12.041 1.00 92.31 176 PRO A C 1
ATOM 1293 O O . PRO A 1 176 ? -6.090 -12.247 12.644 1.00 92.31 176 PRO A O 1
ATOM 1296 N N . ASP A 1 177 ? -6.298 -14.077 11.354 1.00 92.69 177 ASP A N 1
ATOM 1297 C CA . ASP A 1 177 ? -4.868 -14.406 11.368 1.00 92.69 177 ASP A CA 1
ATOM 1298 C C . ASP A 1 177 ? -4.036 -13.339 10.645 1.00 92.69 177 ASP A C 1
ATOM 1300 O O . ASP A 1 177 ? -2.914 -13.018 11.063 1.00 92.69 177 ASP A O 1
ATOM 1304 N N . LEU A 1 178 ? -4.619 -12.673 9.640 1.00 93.81 178 LEU A N 1
ATOM 1305 C CA . LEU A 1 178 ? -3.985 -11.561 8.926 1.00 93.81 178 LEU A CA 1
ATOM 1306 C C . LEU A 1 178 ? -3.645 -10.388 9.851 1.00 93.81 178 LEU A C 1
ATOM 1308 O O . LEU A 1 178 ? -2.676 -9.672 9.602 1.00 93.81 178 LEU A O 1
ATOM 1312 N N . LEU A 1 179 ? -4.381 -10.200 10.951 1.00 96.06 179 LEU A N 1
ATOM 1313 C CA . LEU A 1 179 ? -4.127 -9.117 11.910 1.00 96.06 179 LEU A CA 1
ATOM 1314 C C . LEU A 1 179 ? -2.789 -9.272 12.647 1.00 96.06 179 LEU A C 1
ATOM 1316 O O . LEU A 1 179 ? -2.287 -8.312 13.247 1.00 96.06 179 LEU A O 1
ATOM 1320 N N . THR A 1 180 ? -2.204 -10.470 12.618 1.00 96.31 180 THR A N 1
ATOM 1321 C CA . THR A 1 180 ? -0.872 -10.747 13.164 1.00 96.31 180 THR A CA 1
ATOM 1322 C C . THR A 1 180 ? 0.253 -10.493 12.158 1.00 96.31 180 THR A C 1
ATOM 1324 O O . THR A 1 180 ? 1.390 -10.271 12.578 1.00 96.31 180 THR A O 1
ATOM 1327 N N . ALA A 1 181 ? -0.066 -10.449 10.862 1.00 96.56 181 ALA A N 1
ATOM 1328 C CA . ALA A 1 181 ? 0.885 -10.236 9.780 1.00 96.56 181 ALA A CA 1
ATOM 1329 C C . ALA A 1 181 ? 1.254 -8.751 9.594 1.00 96.56 181 ALA A C 1
ATOM 1331 O O . ALA A 1 181 ? 0.670 -7.844 10.200 1.00 96.56 181 ALA A O 1
ATOM 1332 N N . ARG A 1 182 ? 2.242 -8.503 8.728 1.00 96.62 182 ARG A N 1
ATOM 1333 C CA . ARG A 1 182 ? 2.587 -7.173 8.209 1.00 96.62 182 ARG A CA 1
ATOM 1334 C C . ARG A 1 182 ? 1.953 -7.006 6.835 1.00 96.62 182 ARG A C 1
ATOM 1336 O O . ARG A 1 182 ? 1.943 -7.947 6.045 1.00 96.62 182 ARG A O 1
ATOM 1343 N N . LEU A 1 183 ? 1.485 -5.802 6.515 1.00 95.44 183 LEU A N 1
ATOM 1344 C CA . LEU A 1 183 ? 0.899 -5.517 5.202 1.00 95.44 183 LEU A CA 1
ATOM 1345 C C . LEU A 1 183 ? 1.894 -5.803 4.059 1.00 95.44 183 LEU A C 1
ATOM 1347 O O . LEU A 1 183 ? 1.497 -6.305 3.012 1.00 95.44 183 LEU A O 1
ATOM 1351 N N . ALA A 1 184 ? 3.185 -5.535 4.289 1.00 93.94 184 ALA A N 1
ATOM 1352 C CA . ALA A 1 184 ? 4.282 -5.797 3.352 1.00 93.94 184 ALA A CA 1
ATOM 1353 C C . ALA A 1 184 ? 4.484 -7.290 3.011 1.00 93.94 184 ALA A C 1
ATOM 1355 O O . ALA A 1 184 ? 5.048 -7.608 1.961 1.00 93.94 184 ALA A O 1
ATOM 1356 N N . ASP A 1 185 ? 4.006 -8.195 3.870 1.00 93.25 185 ASP A N 1
ATOM 1357 C CA . ASP A 1 185 ? 4.152 -9.644 3.694 1.00 93.25 185 ASP A CA 1
ATOM 1358 C C . ASP A 1 185 ? 2.929 -10.287 3.027 1.00 93.25 185 ASP A C 1
ATOM 1360 O O . ASP A 1 185 ? 2.995 -11.444 2.605 1.00 93.25 185 ASP A O 1
ATOM 1364 N N . LEU A 1 186 ? 1.810 -9.563 2.922 1.00 92.81 186 LEU A N 1
ATOM 1365 C CA . LEU A 1 186 ? 0.572 -10.126 2.397 1.00 92.81 186 LEU A CA 1
ATOM 1366 C C . LEU A 1 186 ? 0.668 -10.410 0.891 1.00 92.81 186 LEU A C 1
ATOM 1368 O O . LEU A 1 186 ? 1.226 -9.611 0.131 1.00 92.81 186 LEU A O 1
ATOM 1372 N N . PRO A 1 187 ? 0.050 -11.502 0.406 1.00 89.88 187 PRO A N 1
ATOM 1373 C CA . PRO A 1 187 ? -0.154 -11.674 -1.022 1.00 89.88 187 PRO A CA 1
ATOM 1374 C C . PRO A 1 187 ? -1.099 -10.584 -1.556 1.00 89.88 187 PRO A C 1
ATOM 1376 O O . PRO A 1 187 ? -1.994 -10.107 -0.857 1.00 89.88 187 PRO A O 1
ATOM 1379 N N . ARG A 1 188 ? -0.941 -10.207 -2.832 1.00 84.56 188 ARG A N 1
ATOM 1380 C CA . ARG A 1 188 ? -1.649 -9.065 -3.449 1.00 84.56 188 ARG A CA 1
ATOM 1381 C C . ARG A 1 188 ? -3.177 -9.099 -3.286 1.00 84.56 188 ARG A C 1
ATOM 1383 O O . ARG A 1 188 ? -3.790 -8.057 -3.075 1.00 84.56 188 ARG A O 1
ATOM 1390 N N . HIS A 1 189 ? -3.800 -10.273 -3.379 1.00 86.56 189 HIS A N 1
ATOM 1391 C CA . HIS A 1 189 ? -5.250 -10.401 -3.200 1.00 86.56 189 HIS A CA 1
ATOM 1392 C C . HIS A 1 189 ? -5.676 -10.130 -1.746 1.00 86.56 189 HIS A C 1
ATOM 1394 O O . HIS A 1 189 ? -6.670 -9.440 -1.524 1.00 86.56 189 HIS A O 1
ATOM 1400 N N . ALA A 1 190 ? -4.897 -10.597 -0.763 1.00 93.00 190 ALA A N 1
ATOM 1401 C CA . ALA A 1 190 ? -5.146 -10.335 0.652 1.00 93.00 190 ALA A CA 1
ATOM 1402 C C . ALA A 1 190 ? -4.901 -8.860 1.000 1.00 93.00 190 ALA A C 1
ATOM 1404 O O . ALA A 1 190 ? -5.674 -8.287 1.764 1.00 93.00 190 ALA A O 1
ATOM 1405 N N . LEU A 1 191 ? -3.899 -8.217 0.384 1.00 93.00 191 LEU A N 1
ATOM 1406 C CA . LEU A 1 191 ? -3.678 -6.769 0.481 1.00 93.00 191 LEU A CA 1
ATOM 1407 C C . LEU A 1 191 ? -4.928 -5.985 0.054 1.00 93.00 191 LEU A C 1
ATOM 1409 O O . LEU A 1 191 ? -5.434 -5.163 0.815 1.00 93.00 191 LEU A O 1
ATOM 1413 N N . ALA A 1 192 ? -5.450 -6.263 -1.144 1.00 91.81 192 ALA A N 1
ATOM 1414 C CA . ALA A 1 192 ? -6.633 -5.580 -1.665 1.00 91.81 192 ALA A CA 1
ATOM 1415 C C . ALA A 1 192 ? -7.873 -5.810 -0.781 1.00 91.81 192 ALA A C 1
ATOM 1417 O O . ALA A 1 192 ? -8.592 -4.863 -0.464 1.00 91.81 192 ALA A O 1
ATOM 1418 N N . ALA A 1 193 ? -8.103 -7.055 -0.347 1.00 94.06 193 ALA A N 1
ATOM 1419 C CA . ALA A 1 193 ? -9.214 -7.393 0.540 1.00 94.06 193 ALA A CA 1
ATOM 1420 C C . ALA A 1 193 ? -9.107 -6.685 1.902 1.00 94.06 193 ALA A C 1
ATOM 1422 O O . ALA A 1 193 ? -10.099 -6.141 2.379 1.00 94.06 193 ALA A O 1
ATOM 1423 N N . THR A 1 194 ? -7.904 -6.635 2.479 1.00 96.12 194 THR A N 1
ATOM 1424 C CA . THR A 1 194 ? -7.617 -5.975 3.762 1.00 96.12 194 THR A CA 1
ATOM 1425 C C . THR A 1 194 ? -7.890 -4.476 3.701 1.00 96.12 194 THR A C 1
ATOM 1427 O O . THR A 1 194 ? -8.537 -3.933 4.590 1.00 96.12 194 THR A O 1
ATOM 1430 N N . LEU A 1 195 ? -7.427 -3.791 2.652 1.00 95.62 195 LEU A N 1
ATOM 1431 C CA . LEU A 1 195 ? -7.621 -2.344 2.522 1.00 95.62 195 LEU A CA 1
ATOM 1432 C C . LEU A 1 195 ? -9.094 -1.973 2.320 1.00 95.62 195 LEU A C 1
ATOM 1434 O O . LEU A 1 195 ? -9.550 -0.972 2.868 1.00 95.62 195 LEU A O 1
ATOM 1438 N N . ARG A 1 196 ? -9.849 -2.801 1.589 1.00 94.19 196 ARG A N 1
ATOM 1439 C CA . ARG A 1 196 ? -11.303 -2.643 1.458 1.00 94.19 196 ARG A CA 1
ATOM 1440 C C . ARG A 1 196 ? -12.012 -2.846 2.798 1.00 94.19 196 ARG A C 1
ATOM 1442 O O . ARG A 1 196 ? -12.761 -1.974 3.212 1.00 94.19 196 ARG A O 1
ATOM 1449 N N . ALA A 1 197 ? -11.695 -3.923 3.516 1.00 95.81 197 ALA A N 1
ATOM 1450 C CA . ALA A 1 197 ? -12.241 -4.171 4.850 1.00 95.81 197 ALA A CA 1
ATOM 1451 C C . ALA A 1 197 ? -11.931 -3.027 5.836 1.00 95.81 197 ALA A C 1
ATOM 1453 O O . ALA A 1 197 ? -12.774 -2.637 6.644 1.00 95.81 197 ALA A O 1
ATOM 1454 N N . ALA A 1 198 ? -10.735 -2.436 5.739 1.00 96.00 198 ALA A N 1
ATOM 1455 C CA . ALA A 1 198 ? -10.375 -1.257 6.515 1.00 96.00 198 ALA A CA 1
ATOM 1456 C C . ALA A 1 198 ? -11.260 -0.052 6.202 1.00 96.00 198 ALA A C 1
ATOM 1458 O O . ALA A 1 198 ? -11.752 0.581 7.136 1.00 96.00 198 ALA A O 1
ATOM 1459 N N . ALA A 1 199 ? -11.519 0.234 4.928 1.00 92.75 199 ALA A N 1
ATOM 1460 C CA . ALA A 1 199 ? -12.460 1.283 4.547 1.00 92.75 199 ALA A CA 1
ATOM 1461 C C . ALA A 1 199 ? -13.862 1.038 5.139 1.00 92.75 199 ALA A C 1
ATOM 1463 O O . ALA A 1 199 ? -14.437 1.949 5.735 1.00 92.75 199 ALA A O 1
ATOM 1464 N N . ASP A 1 200 ? -14.361 -0.198 5.065 1.00 91.69 200 ASP A N 1
ATOM 1465 C CA . ASP A 1 200 ? -15.697 -0.569 5.550 1.00 91.69 200 ASP A CA 1
ATOM 1466 C C . ASP A 1 200 ? -15.831 -0.427 7.081 1.00 91.69 200 ASP A C 1
ATOM 1468 O O . ASP A 1 200 ? -16.882 -0.031 7.594 1.00 91.69 200 ASP A O 1
ATOM 1472 N N . SER A 1 201 ? -14.742 -0.647 7.831 1.00 93.38 201 SER A N 1
ATOM 1473 C CA . SER A 1 201 ? -14.724 -0.515 9.299 1.00 93.38 201 SER A CA 1
ATOM 1474 C C . SER A 1 201 ? -14.966 0.906 9.827 1.00 93.38 201 SER A C 1
ATOM 1476 O O . SER A 1 201 ? -15.321 1.067 10.994 1.00 93.38 201 SER A O 1
ATOM 1478 N N . LEU A 1 202 ? -14.834 1.941 8.987 1.00 87.75 202 LEU A N 1
ATOM 1479 C CA . LEU A 1 202 ? -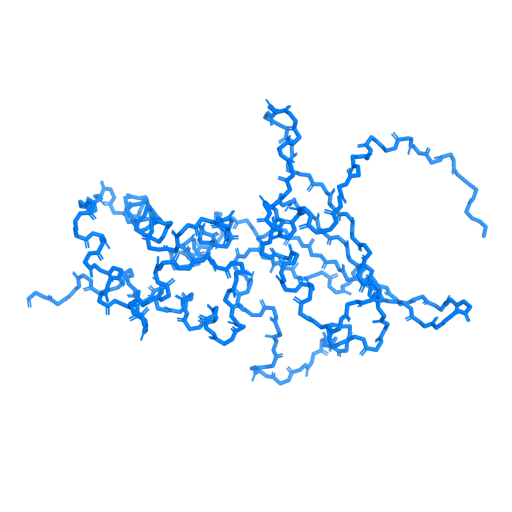15.210 3.315 9.348 1.00 87.75 202 LEU A CA 1
ATOM 1480 C C . LEU A 1 202 ? -16.735 3.527 9.357 1.00 87.75 202 LEU A C 1
ATOM 1482 O O . LEU A 1 202 ? -17.213 4.458 10.005 1.00 87.75 202 LEU A O 1
ATOM 1486 N N . GLY A 1 203 ? -17.496 2.690 8.641 1.00 69.62 203 GLY A N 1
ATOM 1487 C CA . GLY A 1 203 ? -18.954 2.788 8.506 1.00 69.62 203 GLY A CA 1
ATOM 1488 C C . GLY A 1 203 ? -19.754 1.927 9.490 1.00 69.62 203 GLY A C 1
ATOM 1489 O O . GLY A 1 203 ? -20.913 2.238 9.753 1.00 69.62 203 GLY A O 1
ATOM 1490 N N . GLY A 1 204 ? -19.144 0.888 10.072 1.00 55.81 204 GLY A N 1
ATOM 1491 C CA . GLY A 1 204 ? -19.817 -0.136 10.891 1.00 55.81 204 GLY A CA 1
ATOM 1492 C C . GLY A 1 204 ? -20.283 0.284 12.294 1.00 55.81 204 GLY A C 1
ATOM 1493 O O . GLY A 1 204 ? -20.743 -0.558 13.053 1.00 55.81 204 GLY A O 1
ATOM 1494 N N . GLY A 1 205 ? -20.178 1.565 12.663 1.00 44.50 205 GLY A N 1
ATOM 1495 C CA . GLY A 1 205 ? -20.674 2.094 13.943 1.00 44.50 205 GLY A CA 1
ATOM 1496 C C . GLY A 1 205 ? -22.118 2.612 13.904 1.00 44.50 205 GLY A C 1
ATOM 1497 O O . GLY A 1 205 ? -22.486 3.407 14.765 1.00 44.50 205 GLY A O 1
ATOM 1498 N N . ARG A 1 206 ? -22.905 2.260 12.876 1.00 39.12 206 ARG A N 1
ATOM 1499 C CA . ARG A 1 206 ? -24.228 2.853 12.602 1.00 39.12 206 ARG A CA 1
ATOM 1500 C C . ARG A 1 206 ? -25.434 1.923 12.699 1.00 39.12 206 ARG A C 1
ATOM 1502 O O . ARG A 1 206 ? -26.520 2.373 12.352 1.00 39.12 206 ARG A O 1
ATOM 1509 N N . ASP A 1 207 ? -25.280 0.733 13.261 1.00 33.19 207 ASP A N 1
ATOM 1510 C CA . ASP A 1 207 ? -26.426 -0.087 13.652 1.00 33.19 207 ASP A CA 1
ATOM 1511 C C . ASP A 1 207 ? -26.447 -0.185 15.182 1.00 33.19 207 ASP A C 1
ATOM 1513 O O . ASP A 1 207 ? -25.536 -0.743 15.797 1.00 33.19 207 ASP A O 1
ATOM 1517 N N . GLY A 1 208 ? -27.433 0.498 15.774 1.00 34.88 208 GLY A N 1
ATOM 1518 C CA . GLY A 1 208 ? -27.738 0.481 17.206 1.00 34.88 208 GLY A CA 1
ATOM 1519 C C . GLY A 1 208 ? -28.572 -0.718 17.631 1.00 34.88 208 GLY A C 1
ATOM 1520 O O . GLY A 1 208 ? -29.106 -1.426 16.749 1.00 34.88 208 GLY A O 1
#

Sequence (208 aa):
MFLGDRPALGATHARLETVLERGLPAAAGGSGPAPCVVADLTDDPGPWLTRLLLAVNAAHLAVIVDAGHPAARTRRGGAPGTDEFAPLAAKWARTPERDQVVATPDGQRALLTFTAVDPATLDPAGRLARWLLDRAHGRLGNVWRDGLIRITRDGTGQAPSQREAMAAVHAAAPDPDLLTARLADLPRHALAATLRAAADSLGGGRDG

Radius of gyration: 18.88 Å; chains: 1; bounding box: 56×33×48 Å

Foldseek 3Di:
DDDDDDPPPPDDDDDLVCLLQAADDPPPDDPDAFAEEEEECQVPPACSVVSNQLSYDGQKYKYKYACPHPVNVPDPDDDPPPDLCVLVVLFKDWDVVPKDWDADPVHIMIITMIGTDDLVPDDLLSVLSNQLSNQQNDQQLVSLLVSQQVSCCVVPVDGDDSVVSSVLLVVLQPDPVSSRPGLSPDDSVNSSSSSVSSSVSNVPPPDD